Protein AF-A0ABD3QHD5-F1 (afdb_monomer)

Nearest PDB structures (foldseek):
  6le6-assembly1_A  TM=7.261E-01  e=3.090E-02  Homo sapiens
  7tts-assembly1_D  TM=5.514E-01  e=8.315E-03  Homo sapiens
  6ley-assembly1_A  TM=7.002E-01  e=6.488E-02  Homo sapiens
  6ley-assembly2_B  TM=4.420E-01  e=1.443E-01  Homo sapiens

Foldseek 3Di:
DDDDDDDDPDPVLPVVPDQPPPPDQAAPPRHGADCVVPDGWDDFDPLLVCLLVLPVVVVCVQLVPDDPQCNLVSQAAFIKDKDWDQDSVSDIDIFIWGAATSLQSNLLNQSQSSNLVSVLSFHAQQAWEDSDPPDIDGNCRSNPPHNCNQLCVLQVVFFDRDPLSDTTDDPPGSPRNPGGGNDSVSSNVSSVVD

Structure (mmCIF, N/CA/C/O backbone):
data_AF-A0ABD3QHD5-F1
#
_entry.id   AF-A0ABD3QHD5-F1
#
loop_
_atom_site.group_PDB
_atom_site.id
_atom_site.type_symbol
_atom_site.label_atom_id
_atom_site.label_alt_id
_atom_site.label_comp_id
_atom_site.label_asym_id
_atom_site.label_entity_id
_atom_site.label_seq_id
_atom_site.pdbx_PDB_ins_code
_atom_site.Cartn_x
_atom_site.Cartn_y
_atom_site.Cartn_z
_atom_site.occupancy
_atom_site.B_iso_or_equiv
_atom_site.auth_seq_id
_atom_site.auth_comp_id
_atom_site.auth_asym_id
_atom_site.auth_atom_id
_atom_site.pdbx_PDB_model_num
ATOM 1 N N . MET A 1 1 ? 5.836 15.628 -29.999 1.00 30.22 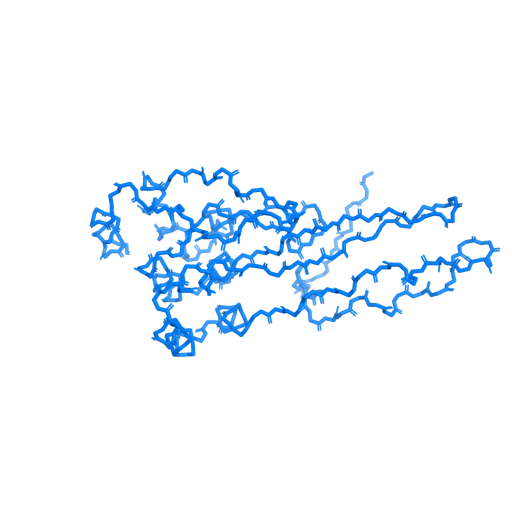1 MET A N 1
ATOM 2 C CA . MET A 1 1 ? 4.987 15.011 -28.954 1.00 30.22 1 MET A CA 1
ATOM 3 C C . MET A 1 1 ? 4.049 14.018 -29.631 1.00 30.22 1 MET A C 1
ATOM 5 O O . MET A 1 1 ? 2.944 14.387 -30.006 1.00 30.22 1 MET A O 1
ATOM 9 N N . SER A 1 2 ? 4.524 12.799 -29.902 1.00 26.30 2 SER A N 1
ATOM 10 C CA . SER A 1 2 ? 3.698 11.764 -30.537 1.00 26.30 2 SER A CA 1
ATOM 11 C C . SER A 1 2 ? 3.011 10.953 -29.443 1.00 26.30 2 SER A C 1
ATOM 13 O O . SER A 1 2 ? 3.682 10.270 -28.675 1.00 26.30 2 SER A O 1
ATOM 15 N N . ARG A 1 3 ? 1.687 11.089 -29.334 1.00 30.88 3 ARG A N 1
ATOM 16 C CA . ARG A 1 3 ? 0.847 10.251 -28.473 1.00 30.88 3 ARG A CA 1
ATOM 17 C C . ARG A 1 3 ? 0.586 8.947 -29.221 1.00 30.88 3 ARG A C 1
ATOM 19 O O . ARG A 1 3 ? -0.243 8.932 -30.128 1.00 30.88 3 ARG A O 1
ATOM 26 N N . TYR A 1 4 ? 1.291 7.878 -28.860 1.00 27.61 4 TYR A N 1
ATOM 27 C CA . TYR A 1 4 ? 0.900 6.536 -29.282 1.00 27.61 4 TYR A CA 1
ATOM 28 C C . TYR A 1 4 ? -0.454 6.208 -28.641 1.00 27.61 4 TYR A C 1
ATOM 30 O O . TYR A 1 4 ? -0.588 6.207 -27.419 1.00 27.61 4 TYR A O 1
ATOM 38 N N . ARG A 1 5 ? -1.477 6.004 -29.479 1.00 34.41 5 ARG A N 1
ATOM 39 C CA . ARG A 1 5 ? -2.760 5.428 -29.067 1.00 34.41 5 ARG A CA 1
ATOM 40 C C . ARG A 1 5 ? -2.583 3.912 -29.018 1.00 34.41 5 ARG A C 1
ATOM 42 O O . ARG A 1 5 ? -2.387 3.300 -30.064 1.00 34.41 5 ARG A O 1
ATOM 49 N N . TYR A 1 6 ? -2.619 3.342 -27.820 1.00 33.38 6 TYR A N 1
ATOM 50 C CA . TYR A 1 6 ? -2.639 1.896 -27.603 1.00 33.38 6 TYR A CA 1
ATOM 51 C C . TYR A 1 6 ? -4.096 1.403 -27.637 1.00 33.38 6 TYR A C 1
ATOM 53 O O . TYR A 1 6 ? -4.985 2.111 -27.169 1.00 33.38 6 TYR A O 1
ATOM 61 N N . GLY A 1 7 ? -4.336 0.262 -28.294 1.00 30.06 7 GLY A N 1
ATOM 62 C CA . GLY A 1 7 ? -5.674 -0.259 -28.614 1.00 30.06 7 GLY A CA 1
ATOM 63 C C . GLY A 1 7 ? -6.481 -0.754 -27.408 1.00 30.06 7 GLY A C 1
ATOM 64 O O . GLY A 1 7 ? -5.939 -0.925 -26.318 1.00 30.06 7 GLY A O 1
ATOM 65 N N . ASP A 1 8 ? -7.770 -1.020 -27.645 1.00 34.41 8 ASP A N 1
ATOM 66 C CA . ASP A 1 8 ? -8.857 -1.253 -26.668 1.00 34.41 8 ASP A CA 1
ATOM 67 C C . ASP A 1 8 ? -8.764 -2.555 -25.826 1.00 34.41 8 ASP A C 1
ATOM 69 O O . ASP A 1 8 ? -9.771 -3.113 -25.400 1.00 34.41 8 ASP A O 1
ATOM 73 N N . GLY A 1 9 ? -7.552 -3.048 -25.568 1.00 33.91 9 GLY A N 1
ATOM 74 C CA . GLY A 1 9 ? -7.264 -4.183 -24.680 1.00 33.91 9 GLY A CA 1
ATOM 75 C C . GLY A 1 9 ? -5.918 -4.082 -23.951 1.00 33.91 9 GLY A C 1
ATOM 76 O O . GLY A 1 9 ? -5.459 -5.068 -23.387 1.00 33.91 9 GLY A O 1
ATOM 77 N N . TYR A 1 10 ? -5.261 -2.918 -23.990 1.00 37.47 10 TYR A N 1
ATOM 78 C CA . TYR A 1 10 ? -4.024 -2.641 -23.260 1.00 37.47 10 TYR A CA 1
ATOM 79 C C . TYR A 1 10 ? -4.358 -2.301 -21.801 1.00 37.47 10 TYR A C 1
ATOM 81 O O . TYR A 1 10 ? -4.903 -1.228 -21.542 1.00 37.47 10 TYR A O 1
ATOM 89 N N . ASP A 1 11 ? -4.030 -3.187 -20.853 1.00 46.19 11 ASP A N 1
ATOM 90 C CA . ASP A 1 11 ? -3.847 -2.759 -19.463 1.00 46.19 11 ASP A CA 1
ATOM 91 C C . ASP A 1 11 ? -2.562 -1.915 -19.455 1.00 46.19 11 ASP A C 1
ATOM 93 O O . ASP A 1 11 ? -1.481 -2.442 -19.747 1.00 46.19 11 ASP A O 1
ATOM 97 N N . PRO A 1 12 ? -2.650 -0.598 -19.185 1.00 41.31 12 PRO A N 1
ATOM 98 C CA . PRO A 1 12 ? -1.511 0.301 -19.264 1.00 41.31 12 PRO A CA 1
ATOM 99 C C . PRO A 1 12 ? -0.413 0.008 -18.253 1.00 41.31 12 PRO A C 1
ATOM 101 O O . PRO A 1 12 ? 0.582 0.725 -18.245 1.00 41.31 12 PRO A O 1
ATOM 104 N N . TYR A 1 13 ? -0.574 -1.049 -17.461 1.00 49.09 13 TYR A N 1
ATOM 105 C CA . TYR A 1 13 ? 0.372 -1.542 -16.491 1.00 49.09 13 TYR A CA 1
ATOM 106 C C . TYR A 1 13 ? 0.703 -3.034 -16.676 1.00 49.09 13 TYR A C 1
ATOM 108 O O . TYR A 1 13 ? 1.350 -3.607 -15.815 1.00 49.09 13 TYR A O 1
ATOM 116 N N . ASP A 1 14 ? 0.338 -3.697 -17.781 1.00 41.38 14 ASP A N 1
ATOM 117 C CA . ASP A 1 14 ? 0.594 -5.143 -17.994 1.00 41.38 14 ASP A CA 1
ATOM 118 C C . ASP A 1 14 ? 2.091 -5.526 -18.053 1.00 41.38 14 ASP A C 1
ATOM 120 O O . ASP A 1 14 ? 2.486 -6.668 -17.823 1.00 41.38 14 ASP A O 1
ATOM 124 N N . HIS A 1 15 ? 2.983 -4.548 -18.233 1.00 47.47 15 HIS A N 1
ATOM 125 C CA . HIS A 1 15 ? 4.425 -4.718 -17.996 1.00 47.47 15 HIS A CA 1
ATOM 126 C C . HIS A 1 15 ? 4.764 -5.077 -16.529 1.00 47.47 15 HIS A C 1
ATOM 128 O O . HIS A 1 15 ? 5.907 -5.383 -16.210 1.00 47.47 15 HIS A O 1
ATOM 134 N N . MET A 1 16 ? 3.766 -5.113 -15.641 1.00 45.03 16 MET A N 1
ATOM 135 C CA . MET A 1 16 ? 3.807 -5.654 -14.283 1.00 45.03 16 MET A CA 1
ATOM 136 C C . MET A 1 16 ? 3.906 -7.189 -14.182 1.00 45.03 16 MET A C 1
ATOM 138 O O . MET A 1 16 ? 4.067 -7.684 -13.063 1.00 45.03 16 MET A O 1
ATOM 142 N N . THR A 1 17 ? 3.775 -7.946 -15.279 1.00 38.00 17 THR A N 1
ATOM 143 C CA . THR A 1 17 ? 3.824 -9.427 -15.267 1.00 38.00 17 THR A CA 1
ATOM 144 C C . THR A 1 17 ? 5.082 -10.022 -15.899 1.00 38.00 17 THR A C 1
ATOM 146 O O . THR A 1 17 ? 5.430 -11.160 -15.589 1.00 38.00 17 THR A O 1
ATOM 149 N N . ASN A 1 18 ? 5.802 -9.255 -16.718 1.00 38.41 18 ASN A N 1
ATOM 150 C CA . ASN A 1 18 ? 7.042 -9.689 -17.352 1.00 38.41 18 ASN A CA 1
ATOM 151 C C . ASN A 1 18 ? 8.211 -8.849 -16.833 1.00 38.41 18 ASN A C 1
ATOM 153 O O . ASN A 1 18 ? 8.318 -7.670 -17.156 1.00 38.41 18 ASN A O 1
ATOM 157 N N . ASP A 1 19 ? 9.082 -9.484 -16.041 1.00 39.00 19 ASP A N 1
ATOM 158 C CA . ASP A 1 19 ? 10.416 -8.987 -15.672 1.00 39.00 19 ASP A CA 1
ATOM 159 C C . ASP A 1 19 ? 11.116 -8.446 -16.941 1.00 39.00 19 ASP A C 1
ATOM 161 O O . ASP A 1 19 ? 11.423 -9.231 -17.847 1.00 39.00 19 ASP A O 1
ATOM 165 N N . PRO A 1 20 ? 11.382 -7.133 -17.075 1.00 41.19 20 PRO A N 1
ATOM 166 C CA . PRO A 1 20 ? 12.027 -6.615 -18.266 1.00 41.19 20 PRO A CA 1
ATOM 167 C C . PRO A 1 20 ? 13.540 -6.739 -18.087 1.00 41.19 20 PRO A C 1
ATOM 169 O O . PRO A 1 20 ? 14.226 -5.758 -17.821 1.00 41.19 20 PRO A O 1
ATOM 172 N N . VAL A 1 21 ? 14.077 -7.953 -18.229 1.00 43.19 21 VAL A N 1
ATOM 173 C CA . VAL A 1 21 ? 15.538 -8.144 -18.351 1.00 43.19 21 VAL A CA 1
ATOM 174 C C . VAL A 1 21 ? 15.957 -8.676 -19.726 1.00 43.19 21 VAL A C 1
ATOM 176 O O . VAL A 1 21 ? 17.139 -8.646 -20.050 1.00 43.19 21 VAL A O 1
ATOM 179 N N . ASP A 1 22 ? 15.013 -9.046 -20.598 1.00 38.22 22 ASP A N 1
ATOM 180 C CA . ASP A 1 22 ? 15.338 -9.652 -21.904 1.00 38.22 22 ASP A CA 1
ATOM 181 C C . ASP A 1 22 ? 15.257 -8.700 -23.118 1.00 38.22 22 ASP A C 1
ATOM 183 O O . ASP A 1 22 ? 15.366 -9.129 -24.270 1.00 38.22 22 ASP A O 1
ATOM 187 N N . PHE A 1 23 ? 15.127 -7.384 -22.916 1.00 42.22 23 PHE A N 1
ATOM 188 C CA . PHE A 1 23 ? 15.033 -6.431 -24.031 1.00 42.22 23 PHE A CA 1
ATOM 189 C C . PHE A 1 23 ? 16.405 -6.008 -24.602 1.00 42.22 23 PHE A C 1
ATOM 191 O O . PHE A 1 23 ? 16.980 -5.011 -24.195 1.00 42.22 23 PHE A O 1
ATOM 198 N N . TYR A 1 24 ? 16.847 -6.734 -25.640 1.00 41.34 24 TYR A N 1
ATOM 199 C CA . TYR A 1 24 ? 17.726 -6.302 -26.749 1.00 41.34 24 TYR A CA 1
ATOM 200 C C . TYR A 1 24 ? 19.175 -5.870 -26.449 1.00 41.34 24 TYR A C 1
ATOM 202 O O . TYR A 1 24 ? 19.545 -4.711 -26.588 1.00 41.34 24 TYR A O 1
ATOM 210 N N . THR A 1 25 ? 20.066 -6.852 -26.295 1.00 44.78 25 THR A N 1
ATOM 211 C CA . THR A 1 25 ? 21.542 -6.755 -26.174 1.00 44.78 25 THR A CA 1
ATOM 212 C C . THR A 1 25 ? 22.314 -6.152 -27.368 1.00 44.78 25 THR A C 1
ATOM 214 O O . THR A 1 25 ? 23.517 -6.378 -27.512 1.00 44.78 25 THR A O 1
ATOM 217 N N . ARG A 1 26 ? 21.687 -5.375 -28.258 1.00 44.66 26 ARG A N 1
ATOM 218 C CA . ARG A 1 26 ? 22.378 -4.735 -29.393 1.00 44.66 26 ARG A CA 1
ATOM 219 C C . ARG A 1 26 ? 22.089 -3.239 -29.421 1.00 44.66 26 ARG A C 1
ATOM 221 O O . ARG A 1 26 ? 21.143 -2.792 -30.060 1.00 44.66 26 ARG A O 1
ATOM 228 N N . GLY A 1 27 ? 22.928 -2.479 -28.718 1.00 47.53 27 GLY A N 1
ATOM 229 C CA . GLY A 1 27 ? 22.949 -1.021 -28.792 1.00 47.53 27 GLY A CA 1
ATOM 230 C C . GLY A 1 27 ? 23.305 -0.505 -30.193 1.00 47.53 27 GLY A C 1
ATOM 231 O O . GLY A 1 27 ? 23.821 -1.234 -31.049 1.00 47.53 27 GLY A O 1
ATOM 232 N N . TYR A 1 28 ? 23.033 0.780 -30.435 1.00 43.53 28 TYR A N 1
ATOM 233 C CA . TYR A 1 28 ? 23.436 1.460 -31.668 1.00 43.53 28 TYR A CA 1
ATOM 234 C C . TYR A 1 28 ? 24.968 1.486 -31.788 1.00 43.53 28 TYR A C 1
ATOM 236 O O . TYR A 1 28 ? 25.661 1.920 -30.874 1.00 43.53 28 TYR A O 1
ATOM 244 N N . GLY A 1 29 ? 25.497 1.030 -32.928 1.00 53.03 29 GLY A N 1
ATOM 245 C CA . GLY A 1 29 ? 26.942 0.984 -33.197 1.00 53.03 29 GLY A CA 1
ATOM 246 C C . GLY A 1 29 ? 27.626 -0.358 -32.909 1.00 53.03 29 GLY A C 1
ATOM 247 O O . GLY A 1 29 ? 28.839 -0.446 -33.052 1.00 53.03 29 GLY A O 1
ATOM 248 N N . GLY A 1 30 ? 26.881 -1.407 -32.539 1.00 50.94 30 GLY A N 1
ATOM 249 C CA . GLY A 1 30 ? 27.431 -2.763 -32.375 1.00 50.94 30 GLY A CA 1
ATOM 250 C C . GLY A 1 30 ? 28.123 -3.024 -31.033 1.00 50.94 30 GLY A C 1
ATOM 251 O O . GLY A 1 30 ? 28.590 -4.138 -30.804 1.00 50.94 30 GLY A O 1
ATOM 252 N N . PHE A 1 31 ? 28.137 -2.041 -30.132 1.00 54.50 31 PHE A N 1
ATOM 253 C CA . PHE A 1 31 ? 28.528 -2.219 -28.738 1.00 54.50 31 PHE A CA 1
ATOM 254 C C . PHE A 1 31 ? 27.261 -2.441 -27.902 1.00 54.50 31 PHE A C 1
ATOM 256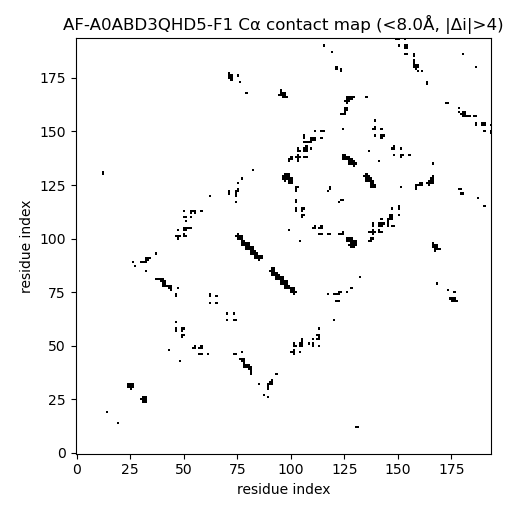 O O . PHE A 1 31 ? 26.319 -1.648 -27.959 1.00 54.50 31 PHE A O 1
ATOM 263 N N . GLY A 1 32 ? 27.198 -3.561 -27.180 1.00 59.28 32 GLY A N 1
ATOM 264 C CA . GLY A 1 32 ? 26.143 -3.793 -26.193 1.00 59.28 32 GLY A CA 1
ATOM 265 C C . GLY A 1 32 ? 26.231 -2.768 -25.060 1.00 59.28 32 GLY A C 1
ATOM 266 O O . GLY A 1 32 ? 27.297 -2.210 -24.804 1.00 59.28 32 GLY A O 1
ATOM 267 N N . TYR A 1 33 ? 25.116 -2.517 -24.381 1.00 63.50 33 TYR A N 1
ATOM 268 C CA . TYR A 1 33 ? 25.148 -1.833 -23.091 1.00 63.50 33 TYR A CA 1
ATOM 269 C C . TYR A 1 33 ? 25.749 -2.778 -22.037 1.00 63.50 33 TYR A C 1
ATOM 271 O O . TYR A 1 33 ? 25.476 -3.979 -22.052 1.00 63.50 33 TYR A O 1
ATOM 279 N N . ASP A 1 34 ? 26.570 -2.258 -21.125 1.00 70.62 34 ASP A N 1
ATOM 280 C CA . ASP A 1 34 ? 26.928 -3.003 -19.916 1.00 70.62 34 ASP A CA 1
ATOM 281 C C . ASP A 1 34 ? 25.778 -2.851 -18.919 1.00 70.62 34 ASP A C 1
ATOM 283 O O . ASP A 1 34 ? 25.465 -1.740 -18.511 1.00 70.62 34 ASP A O 1
ATOM 287 N N . THR A 1 35 ? 25.130 -3.952 -18.549 1.00 69.38 35 THR A N 1
ATOM 288 C CA . THR A 1 35 ? 24.086 -3.992 -17.507 1.00 69.38 35 THR A CA 1
ATOM 289 C C . THR A 1 35 ? 24.464 -4.912 -16.355 1.00 69.38 35 THR A C 1
ATOM 291 O O . THR A 1 35 ? 23.628 -5.232 -15.516 1.00 69.38 35 THR A O 1
ATOM 294 N N . SER A 1 36 ? 25.726 -5.339 -16.276 1.00 76.00 36 SER A N 1
ATOM 295 C CA . SER A 1 36 ? 26.209 -6.221 -15.207 1.00 76.00 36 SER A CA 1
ATOM 296 C C . SER A 1 36 ? 26.154 -5.573 -13.817 1.00 76.00 36 SER A C 1
ATOM 298 O O . SER A 1 36 ? 26.144 -6.270 -12.804 1.00 76.00 36 SER A O 1
ATOM 300 N N . HIS A 1 37 ? 26.084 -4.241 -13.773 1.00 75.12 37 HIS A N 1
ATOM 301 C CA . HIS A 1 37 ? 25.955 -3.440 -12.560 1.00 75.12 37 HIS A CA 1
ATOM 302 C C . HIS A 1 37 ? 24.500 -3.216 -12.114 1.00 75.12 37 HIS A C 1
ATOM 304 O O . HIS A 1 37 ? 24.281 -2.828 -10.963 1.00 75.12 37 HIS A O 1
ATOM 310 N N . VAL A 1 38 ? 23.517 -3.499 -12.977 1.00 73.44 38 VAL A N 1
ATOM 311 C CA . VAL A 1 38 ? 22.097 -3.300 -12.676 1.00 73.44 38 VAL A CA 1
ATOM 312 C C . VAL A 1 38 ? 21.676 -4.291 -11.600 1.00 73.44 38 VAL A C 1
ATOM 314 O O . VAL A 1 38 ? 21.759 -5.512 -11.764 1.00 73.44 38 VAL A O 1
ATOM 317 N N . LYS A 1 39 ? 21.160 -3.775 -10.487 1.00 79.44 39 LYS A N 1
ATOM 318 C CA . LYS A 1 39 ? 20.589 -4.626 -9.442 1.00 79.44 39 LYS A CA 1
ATOM 319 C C . LYS A 1 39 ? 19.252 -5.188 -9.894 1.00 79.44 39 LYS A C 1
ATOM 321 O O . LYS A 1 39 ? 18.359 -4.432 -10.274 1.00 79.44 39 LYS A O 1
ATOM 326 N N . LYS A 1 40 ? 19.081 -6.498 -9.707 1.00 81.44 40 LYS A N 1
ATOM 327 C CA . LYS A 1 40 ? 17.780 -7.146 -9.874 1.00 81.44 40 LYS A CA 1
ATOM 328 C C . LYS A 1 40 ? 16.728 -6.472 -8.989 1.00 81.44 40 LYS A C 1
ATOM 330 O O . LYS A 1 40 ? 17.008 -6.108 -7.839 1.00 81.44 40 LYS A O 1
ATOM 335 N N . ASP A 1 41 ? 15.531 -6.332 -9.536 1.00 85.25 41 ASP A N 1
ATOM 336 C CA . ASP A 1 41 ? 14.364 -5.867 -8.805 1.00 85.25 41 ASP A CA 1
ATOM 337 C C . ASP A 1 41 ? 14.046 -6.782 -7.625 1.00 85.25 41 ASP A C 1
ATOM 339 O O . ASP A 1 41 ? 14.274 -7.996 -7.646 1.00 85.25 41 ASP A O 1
ATOM 343 N N . GLU A 1 42 ? 13.489 -6.191 -6.575 1.00 87.19 42 GLU A N 1
ATOM 344 C CA . GLU A 1 42 ? 12.894 -6.984 -5.511 1.00 87.19 42 GLU A CA 1
ATOM 345 C C . GLU A 1 42 ? 11.593 -7.630 -6.015 1.00 87.19 42 GLU A C 1
ATOM 347 O O . GLU A 1 42 ? 10.852 -7.017 -6.795 1.00 87.19 42 GLU A O 1
ATOM 352 N N . PRO A 1 43 ? 11.270 -8.857 -5.574 1.00 88.38 43 PRO A N 1
ATOM 353 C CA . PRO A 1 43 ? 9.979 -9.447 -5.884 1.00 88.38 43 PRO A CA 1
ATOM 354 C C . PRO A 1 43 ? 8.858 -8.652 -5.207 1.00 88.38 43 PRO A C 1
ATOM 356 O O . PRO A 1 43 ? 9.028 -8.083 -4.124 1.00 88.38 43 PRO A O 1
ATOM 359 N N . ARG A 1 44 ? 7.678 -8.644 -5.831 1.00 89.12 44 ARG A N 1
ATOM 360 C CA . ARG A 1 44 ? 6.460 -8.159 -5.174 1.00 89.12 44 ARG A CA 1
ATOM 361 C C . ARG A 1 44 ? 6.114 -9.063 -3.997 1.00 89.12 44 ARG A C 1
ATOM 363 O O . ARG A 1 44 ? 6.340 -10.269 -4.044 1.00 89.12 44 ARG A O 1
ATOM 370 N N . THR A 1 45 ? 5.573 -8.469 -2.939 1.00 94.25 45 THR A N 1
ATOM 371 C CA . THR A 1 45 ? 5.133 -9.229 -1.768 1.00 94.25 45 THR A CA 1
ATOM 372 C C . THR A 1 45 ? 3.847 -9.985 -2.078 1.00 94.25 45 THR A C 1
ATOM 374 O O . THR A 1 45 ? 3.025 -9.539 -2.880 1.00 94.25 45 THR A O 1
ATOM 377 N N . ASP A 1 46 ? 3.625 -11.096 -1.381 1.00 96.31 46 ASP A N 1
ATOM 378 C CA . ASP A 1 46 ? 2.363 -11.833 -1.478 1.00 96.31 46 ASP A CA 1
ATOM 379 C C . ASP A 1 46 ? 1.166 -10.940 -1.137 1.00 96.31 46 ASP A C 1
ATOM 381 O O . ASP A 1 46 ? 0.151 -10.979 -1.826 1.00 96.31 46 ASP A O 1
ATOM 385 N N . LEU A 1 47 ? 1.309 -10.062 -0.134 1.00 97.81 47 LEU A N 1
ATOM 386 C CA . LEU A 1 47 ? 0.263 -9.107 0.226 1.00 97.81 47 LEU A CA 1
ATOM 387 C C . LEU A 1 47 ? -0.093 -8.180 -0.940 1.00 97.81 47 LEU A C 1
ATOM 389 O O . LEU A 1 47 ? -1.273 -7.959 -1.189 1.00 97.81 47 LEU A O 1
ATOM 393 N N . PHE A 1 48 ? 0.903 -7.664 -1.668 1.00 97.00 48 PHE A N 1
AT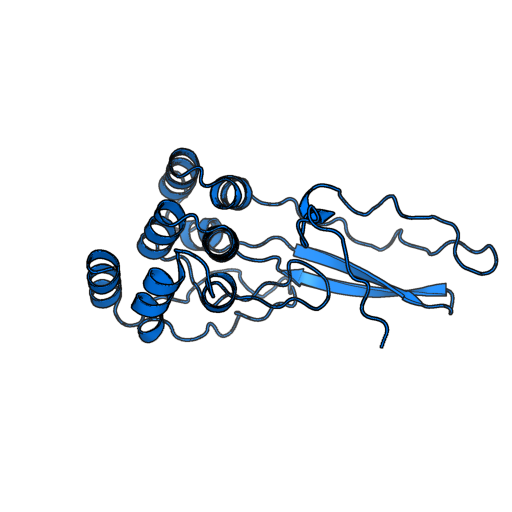OM 394 C CA . PHE A 1 48 ? 0.656 -6.862 -2.865 1.00 97.00 48 PHE A CA 1
ATOM 395 C C . PHE A 1 48 ? -0.118 -7.667 -3.913 1.00 97.00 48 PHE A C 1
ATOM 397 O O . PHE A 1 48 ? -1.107 -7.180 -4.457 1.00 97.00 48 PHE A O 1
ATOM 404 N N . ASN A 1 49 ? 0.313 -8.899 -4.192 1.00 95.69 49 ASN A N 1
ATOM 405 C CA . ASN A 1 49 ? -0.303 -9.735 -5.222 1.00 95.69 49 ASN A CA 1
ATOM 406 C C . ASN A 1 49 ? -1.759 -10.076 -4.874 1.00 95.69 49 ASN A C 1
ATOM 408 O O . ASN A 1 49 ? -2.640 -9.929 -5.720 1.00 95.69 49 ASN A O 1
ATOM 412 N N . TYR A 1 50 ? -2.037 -10.453 -3.624 1.00 98.38 50 TYR A N 1
ATOM 413 C CA . TYR A 1 50 ? -3.398 -10.737 -3.171 1.00 98.38 50 TYR A CA 1
ATOM 414 C C . TYR A 1 50 ? -4.269 -9.484 -3.095 1.00 98.38 50 TYR A C 1
ATOM 416 O O . TYR A 1 50 ? -5.436 -9.551 -3.475 1.00 98.38 50 TYR A O 1
ATOM 424 N N . ALA A 1 51 ? -3.712 -8.338 -2.695 1.00 98.06 51 ALA A N 1
ATOM 425 C CA . ALA A 1 51 ? -4.433 -7.070 -2.721 1.00 98.06 51 ALA A CA 1
ATOM 426 C C . ALA A 1 51 ? -4.789 -6.650 -4.156 1.00 98.06 51 ALA A C 1
ATOM 428 O O . ALA A 1 51 ? -5.920 -6.264 -4.427 1.00 98.06 51 ALA A O 1
ATOM 429 N N . SER A 1 52 ? -3.858 -6.816 -5.098 1.00 96.56 52 SER A N 1
ATOM 430 C CA . SER A 1 52 ? -4.064 -6.587 -6.534 1.00 96.56 52 SER A CA 1
ATOM 431 C C . SER A 1 52 ? -5.113 -7.529 -7.143 1.00 96.56 52 SER A C 1
ATOM 433 O O . SER A 1 52 ? -5.835 -7.151 -8.066 1.00 96.56 52 SER A O 1
ATOM 435 N N . ALA A 1 53 ? -5.220 -8.755 -6.629 1.00 95.44 53 ALA A N 1
ATOM 436 C CA . ALA A 1 53 ? -6.214 -9.737 -7.057 1.00 95.44 53 ALA A CA 1
ATOM 437 C C . ALA A 1 53 ? -7.573 -9.605 -6.341 1.00 95.44 53 ALA A C 1
ATOM 439 O O . ALA A 1 53 ? -8.492 -10.347 -6.677 1.00 95.44 53 ALA A O 1
ATOM 440 N N . GLY A 1 54 ? -7.706 -8.717 -5.349 1.00 97.62 54 GLY A N 1
ATOM 441 C CA . GLY A 1 54 ? -8.927 -8.591 -4.546 1.00 97.62 54 GLY A CA 1
ATOM 442 C C . GLY A 1 54 ? -9.162 -9.760 -3.578 1.00 97.62 54 GLY A C 1
ATOM 443 O O . GLY A 1 54 ? -10.270 -9.949 -3.087 1.00 97.62 54 GLY A O 1
ATOM 444 N N . ASN A 1 55 ? -8.139 -10.573 -3.288 1.00 98.19 55 ASN A N 1
ATOM 445 C CA . ASN A 1 55 ? -8.269 -11.750 -2.428 1.00 98.19 55 ASN A CA 1
ATOM 446 C C . ASN A 1 55 ? -8.194 -11.361 -0.942 1.00 98.19 55 ASN A C 1
ATOM 448 O O . ASN A 1 55 ? -7.146 -11.473 -0.297 1.00 98.19 55 ASN A O 1
ATOM 452 N N . LEU A 1 56 ? -9.327 -10.918 -0.392 1.00 98.62 56 LEU A N 1
ATOM 453 C CA . LEU A 1 56 ? -9.439 -10.478 0.999 1.00 98.62 56 LEU A CA 1
ATOM 454 C C . LEU A 1 56 ? -9.031 -11.556 2.013 1.00 98.62 56 LEU A C 1
ATOM 456 O O . LEU A 1 56 ? -8.428 -11.235 3.035 1.00 98.62 56 LEU A O 1
ATOM 460 N N . SER A 1 57 ? -9.344 -12.827 1.755 1.00 98.56 57 SER A N 1
ATOM 461 C CA . SER A 1 57 ? -9.038 -13.927 2.678 1.00 98.56 57 SER A CA 1
ATOM 462 C C . SER A 1 57 ? -7.533 -14.094 2.887 1.00 98.56 57 SER A C 1
ATOM 464 O O . SER A 1 57 ? -7.075 -14.180 4.027 1.00 98.56 57 SER A O 1
ATOM 466 N N . GLU A 1 58 ? -6.752 -14.073 1.807 1.00 98.62 58 GLU A N 1
ATOM 467 C CA . GLU A 1 58 ? -5.292 -14.167 1.897 1.00 98.62 58 GLU A CA 1
ATOM 468 C C . GLU A 1 58 ? -4.656 -12.882 2.435 1.00 98.62 58 GLU A C 1
ATOM 470 O O . GLU A 1 58 ? -3.705 -12.948 3.218 1.00 98.62 58 GLU A O 1
ATOM 475 N N . VAL A 1 59 ? -5.219 -11.716 2.096 1.00 98.69 59 VAL A N 1
ATOM 476 C CA . VAL A 1 59 ? -4.829 -10.434 2.703 1.00 98.69 59 VAL A CA 1
ATOM 477 C C . VAL A 1 59 ? -4.972 -10.507 4.227 1.00 98.69 59 VAL A C 1
ATOM 479 O O . VAL A 1 59 ? -4.003 -10.248 4.941 1.00 98.69 59 VAL A O 1
ATOM 482 N N . LYS A 1 60 ? -6.136 -10.931 4.736 1.00 98.69 60 LYS A N 1
ATOM 483 C CA . LYS A 1 60 ? -6.388 -11.105 6.176 1.00 98.69 60 LYS A CA 1
ATOM 484 C C . LYS A 1 60 ? -5.393 -12.067 6.809 1.00 98.69 60 LYS A C 1
ATOM 486 O O . LYS A 1 60 ? -4.743 -11.711 7.790 1.00 98.69 60 LYS A O 1
ATOM 491 N N . ARG A 1 61 ? -5.192 -13.239 6.197 1.00 98.56 61 ARG A N 1
ATOM 492 C CA . ARG A 1 61 ? -4.251 -14.256 6.688 1.00 98.56 61 ARG A CA 1
ATOM 493 C C . ARG A 1 61 ? -2.836 -13.699 6.866 1.00 98.56 61 ARG A C 1
ATOM 495 O O . ARG A 1 61 ? -2.197 -13.975 7.880 1.00 98.56 61 ARG A O 1
ATOM 502 N N . ILE A 1 62 ? -2.338 -12.923 5.903 1.00 98.25 62 ILE A N 1
ATOM 503 C CA . ILE A 1 62 ? -0.995 -12.330 5.976 1.00 98.25 62 ILE A CA 1
ATOM 504 C C . ILE A 1 62 ? -0.924 -11.246 7.055 1.00 98.25 62 ILE A C 1
ATOM 506 O O . ILE A 1 62 ? 0.027 -11.226 7.836 1.00 98.25 62 ILE A O 1
ATOM 510 N N . VAL A 1 63 ? -1.908 -10.344 7.109 1.00 98.06 63 VAL A N 1
ATOM 511 C CA . VAL A 1 63 ? -1.884 -9.207 8.041 1.00 98.06 63 VAL A CA 1
ATOM 512 C C . VAL A 1 63 ? -2.076 -9.651 9.494 1.00 98.06 63 VAL A C 1
ATOM 514 O O . VAL A 1 63 ? -1.406 -9.128 10.384 1.00 98.06 63 VAL A O 1
ATOM 517 N N . GLU A 1 64 ? -2.940 -10.633 9.742 1.00 97.38 64 GLU A N 1
ATOM 518 C CA . GLU A 1 64 ? -3.181 -11.209 11.072 1.00 97.38 64 GLU A CA 1
ATOM 519 C C . GLU A 1 64 ? -2.039 -12.124 11.527 1.00 97.38 64 GLU A C 1
ATOM 521 O O . GLU A 1 64 ? -1.738 -12.184 12.718 1.00 97.38 64 GLU A O 1
ATOM 526 N N . GLY A 1 65 ? -1.367 -12.798 10.589 1.00 97.50 65 GLY A N 1
ATOM 527 C CA . GLY A 1 65 ? -0.188 -13.620 10.865 1.00 97.50 65 GLY A CA 1
ATOM 528 C C . GLY A 1 65 ? 1.101 -12.824 11.103 1.00 97.50 65 GLY A C 1
ATOM 529 O O . GLY A 1 65 ? 2.103 -13.401 11.525 1.00 97.50 65 GLY A O 1
ATOM 530 N N . ALA A 1 66 ? 1.111 -11.515 10.834 1.00 96.69 66 ALA A N 1
ATOM 531 C CA . ALA A 1 66 ? 2.294 -10.679 10.997 1.00 96.69 66 ALA A CA 1
ATOM 532 C C . ALA A 1 66 ? 2.622 -10.422 12.478 1.00 96.69 66 ALA A C 1
ATOM 534 O O . ALA A 1 66 ? 1.756 -10.075 13.284 1.00 96.69 66 ALA A O 1
ATOM 535 N N . GLU A 1 67 ? 3.908 -10.495 12.839 1.00 96.12 67 GLU A N 1
ATOM 536 C CA . GLU A 1 67 ? 4.354 -10.082 14.170 1.00 96.12 67 GLU A CA 1
ATOM 537 C C . GLU A 1 67 ? 3.995 -8.611 14.424 1.00 96.12 67 GLU A C 1
ATOM 539 O O . GLU A 1 67 ? 4.227 -7.743 13.581 1.00 96.12 67 GLU A O 1
ATOM 544 N N . LYS A 1 68 ? 3.500 -8.295 15.628 1.00 92.38 68 LYS A N 1
ATOM 545 C CA . LYS A 1 68 ? 3.016 -6.947 15.982 1.00 92.38 68 LYS A CA 1
ATOM 546 C C . LYS A 1 68 ? 4.007 -5.821 15.650 1.00 92.38 68 LYS A C 1
ATOM 548 O O . LYS A 1 68 ? 3.587 -4.754 15.219 1.00 92.38 68 LYS A O 1
ATOM 553 N N . LYS A 1 69 ? 5.310 -6.053 15.846 1.00 92.56 69 LYS A N 1
ATOM 554 C CA . LYS A 1 69 ? 6.375 -5.072 15.553 1.00 92.56 69 LYS A CA 1
ATOM 555 C C . LYS A 1 69 ? 6.650 -4.892 14.051 1.00 92.56 69 LYS A C 1
ATOM 557 O O . LYS A 1 69 ? 7.128 -3.834 13.661 1.00 92.56 69 LYS A O 1
ATOM 562 N N . GLU A 1 70 ? 6.337 -5.893 13.227 1.00 93.31 70 GLU A N 1
ATOM 563 C CA . GLU A 1 70 ? 6.560 -5.880 11.775 1.00 93.31 70 GLU A CA 1
ATOM 564 C C . GLU A 1 70 ? 5.288 -5.556 10.984 1.00 93.31 70 GLU A C 1
ATOM 566 O O . GLU A 1 70 ? 5.377 -5.265 9.794 1.00 93.31 70 GLU A O 1
ATOM 571 N N . LYS A 1 71 ? 4.106 -5.562 11.615 1.00 95.00 71 LYS A N 1
ATOM 572 C CA . LYS A 1 71 ? 2.815 -5.357 10.940 1.00 95.00 71 LYS A CA 1
ATOM 573 C C . LYS A 1 71 ? 2.801 -4.123 10.035 1.00 95.00 71 LYS A C 1
ATOM 575 O O . LYS A 1 71 ? 2.462 -4.244 8.862 1.00 95.00 71 LYS A O 1
ATOM 580 N N . ASN A 1 72 ? 3.247 -2.966 10.531 1.00 95.38 72 ASN A N 1
ATOM 581 C CA . ASN A 1 72 ? 3.274 -1.734 9.731 1.00 95.38 72 ASN A CA 1
ATOM 582 C C . ASN A 1 72 ? 4.186 -1.846 8.507 1.00 95.38 72 ASN A C 1
ATOM 584 O O . ASN A 1 72 ? 3.900 -1.243 7.478 1.00 95.38 72 ASN A O 1
ATOM 588 N N . LYS A 1 73 ? 5.274 -2.614 8.605 1.00 95.44 73 LYS A N 1
ATOM 589 C CA . LYS A 1 73 ? 6.133 -2.910 7.462 1.00 95.44 73 LYS A CA 1
ATOM 590 C C . LYS A 1 73 ? 5.428 -3.849 6.496 1.00 95.44 73 LYS A C 1
ATOM 592 O O . LYS A 1 73 ? 5.399 -3.546 5.315 1.00 95.44 73 LYS A O 1
ATOM 597 N N . VAL A 1 74 ? 4.826 -4.934 6.981 1.00 96.38 74 VAL A N 1
ATOM 598 C CA . VAL A 1 74 ? 4.098 -5.897 6.140 1.00 96.38 74 VAL A CA 1
ATOM 599 C C . VAL A 1 74 ? 3.019 -5.203 5.306 1.00 96.38 74 VAL A C 1
ATOM 601 O O . VAL A 1 74 ? 2.991 -5.403 4.097 1.00 96.38 74 VAL A O 1
ATOM 604 N N . ILE A 1 75 ? 2.190 -4.348 5.916 1.00 97.44 75 ILE A N 1
ATOM 605 C CA . ILE A 1 75 ? 1.053 -3.708 5.228 1.00 97.44 75 ILE A CA 1
ATOM 606 C C . ILE A 1 75 ? 1.456 -2.581 4.267 1.00 97.44 75 ILE A C 1
ATOM 608 O O . ILE A 1 75 ? 0.780 -2.366 3.264 1.00 97.44 75 ILE A O 1
ATOM 612 N N . ASN A 1 76 ? 2.550 -1.867 4.554 1.00 97.62 76 ASN A N 1
ATOM 613 C CA . ASN A 1 76 ? 2.945 -0.669 3.805 1.00 97.62 76 ASN A CA 1
ATOM 614 C C . ASN A 1 76 ? 4.120 -0.887 2.846 1.00 97.62 76 ASN A C 1
ATOM 616 O O . ASN A 1 76 ? 4.476 0.030 2.102 1.00 97.62 76 ASN A O 1
ATOM 620 N N . TYR A 1 77 ? 4.771 -2.053 2.878 1.00 95.38 77 TYR A N 1
ATOM 621 C CA . TYR A 1 77 ? 5.942 -2.291 2.045 1.00 95.38 77 TYR A CA 1
ATOM 622 C C . TYR A 1 77 ? 5.581 -2.269 0.562 1.00 95.38 77 TYR A C 1
ATOM 624 O O . TYR A 1 77 ? 4.681 -2.978 0.114 1.00 95.38 77 TYR A O 1
ATOM 632 N N . ALA A 1 78 ? 6.359 -1.507 -0.196 1.00 94.06 78 ALA A N 1
ATOM 633 C CA . ALA A 1 78 ? 6.388 -1.568 -1.643 1.00 94.06 78 ALA A CA 1
ATOM 634 C C . ALA A 1 78 ? 7.793 -1.975 -2.081 1.00 94.06 78 ALA A C 1
ATOM 636 O O . ALA A 1 78 ? 8.780 -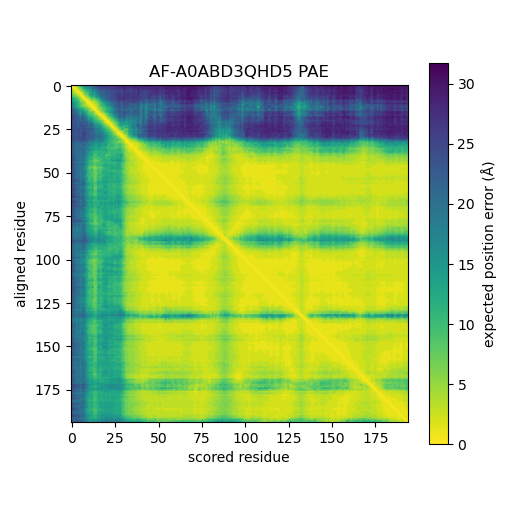1.544 -1.475 1.00 94.06 78 ALA A O 1
ATOM 637 N N . ARG A 1 79 ? 7.876 -2.816 -3.113 1.00 92.56 79 ARG A N 1
ATOM 638 C CA . ARG A 1 79 ? 9.157 -3.319 -3.614 1.00 92.56 79 ARG A CA 1
ATOM 639 C C . ARG A 1 79 ? 10.013 -2.190 -4.187 1.00 92.56 79 ARG A C 1
ATOM 641 O O . ARG A 1 79 ? 9.481 -1.209 -4.709 1.00 92.56 79 ARG A O 1
ATOM 648 N N . ARG A 1 80 ? 11.331 -2.363 -4.144 1.00 91.81 80 ARG A N 1
ATOM 649 C CA . ARG A 1 80 ? 12.264 -1.590 -4.966 1.00 91.81 80 ARG A CA 1
ATOM 650 C C . ARG A 1 80 ? 12.313 -2.155 -6.384 1.00 91.81 80 ARG A C 1
ATOM 652 O O . ARG A 1 80 ? 12.474 -3.366 -6.548 1.00 91.81 80 ARG A O 1
ATOM 659 N N . TRP A 1 81 ? 12.275 -1.283 -7.382 1.00 88.50 81 TRP A N 1
ATOM 660 C CA . TRP A 1 81 ? 12.611 -1.638 -8.761 1.00 88.50 81 TRP A CA 1
ATOM 661 C C . TRP A 1 81 ? 13.554 -0.607 -9.384 1.00 88.50 81 TRP A C 1
ATOM 663 O O . TRP A 1 81 ? 13.642 0.530 -8.903 1.00 88.50 81 TRP A O 1
ATOM 673 N N . THR A 1 82 ? 14.295 -1.030 -10.405 1.00 86.31 82 THR A N 1
ATOM 674 C CA . THR A 1 82 ? 15.343 -0.240 -11.054 1.00 86.31 82 THR A CA 1
ATOM 675 C C . THR A 1 82 ? 14.892 0.190 -12.450 1.00 86.31 82 THR A C 1
ATOM 677 O O . THR A 1 82 ? 14.678 -0.640 -13.329 1.00 86.31 82 THR A O 1
ATOM 680 N N . GLU A 1 83 ? 14.795 1.496 -12.677 1.00 83.69 83 GLU A N 1
ATOM 681 C CA . GLU A 1 83 ? 14.645 2.074 -14.010 1.00 83.69 83 GLU A CA 1
ATOM 682 C C . GLU A 1 83 ? 16.023 2.297 -14.631 1.00 83.69 83 GLU A C 1
ATOM 684 O O . GLU A 1 83 ? 16.908 2.866 -13.986 1.00 83.69 83 GLU A O 1
ATOM 689 N N . ILE A 1 84 ? 16.184 1.891 -15.892 1.00 81.69 84 ILE A N 1
ATOM 690 C CA . ILE A 1 84 ? 17.413 2.085 -16.660 1.00 81.69 84 ILE A CA 1
ATOM 691 C C . ILE A 1 84 ? 17.118 2.932 -17.894 1.00 81.69 84 ILE A C 1
ATOM 693 O O . ILE A 1 84 ? 16.255 2.607 -18.707 1.00 81.69 84 ILE A O 1
ATOM 697 N N . ASP A 1 85 ? 17.906 3.982 -18.075 1.00 79.44 85 ASP A N 1
ATOM 698 C CA . ASP A 1 85 ? 17.885 4.849 -19.246 1.00 79.44 85 ASP A CA 1
ATOM 699 C C . ASP A 1 85 ? 19.192 4.691 -20.021 1.00 79.44 85 ASP A C 1
ATOM 701 O O . ASP A 1 85 ? 20.278 5.087 -19.578 1.00 79.44 85 ASP A O 1
ATOM 705 N N . TYR A 1 86 ? 19.072 4.070 -21.192 1.00 76.94 86 TYR A N 1
ATOM 706 C CA . TYR A 1 86 ? 20.181 3.787 -22.090 1.00 76.94 86 TYR A CA 1
ATOM 707 C C . TYR A 1 86 ? 20.539 5.034 -22.894 1.00 76.94 86 TYR A C 1
ATOM 709 O O . TYR A 1 86 ? 19.789 5.486 -23.764 1.00 76.94 86 TYR A O 1
ATOM 717 N N . LYS A 1 87 ? 21.722 5.596 -22.641 1.00 76.44 87 LYS A N 1
ATOM 718 C CA . LYS A 1 87 ? 22.216 6.740 -23.403 1.00 76.44 87 LYS A CA 1
ATOM 719 C C . LYS A 1 87 ? 22.950 6.288 -24.651 1.00 76.44 87 LYS A C 1
ATOM 721 O O . LYS A 1 87 ? 23.758 5.366 -24.636 1.00 76.44 87 LYS A O 1
ATOM 726 N N . MET A 1 88 ? 22.747 7.057 -25.719 1.00 67.56 88 MET A N 1
ATOM 727 C CA . MET A 1 88 ? 23.439 6.894 -27.004 1.00 67.56 88 MET A CA 1
ATOM 728 C C . MET A 1 88 ? 24.971 6.961 -26.892 1.00 67.56 88 MET A C 1
ATOM 730 O O . MET A 1 88 ? 25.667 6.545 -27.808 1.00 67.56 88 MET A O 1
ATOM 734 N N . SER A 1 89 ? 25.504 7.475 -25.781 1.00 69.81 89 SER A N 1
ATOM 735 C CA . SER A 1 89 ? 26.934 7.494 -25.467 1.00 69.81 89 SER A CA 1
ATOM 736 C C . SER A 1 89 ? 27.498 6.141 -25.006 1.00 69.81 89 SER A C 1
ATOM 738 O O . SER A 1 89 ? 28.692 6.066 -24.732 1.00 69.81 89 SER A O 1
ATOM 740 N N . GLY A 1 90 ? 26.670 5.096 -24.883 1.00 68.31 90 GLY A N 1
ATOM 741 C CA . GLY A 1 90 ? 27.067 3.787 -24.350 1.00 68.31 90 GLY A CA 1
ATOM 742 C C . GLY A 1 90 ? 27.029 3.694 -22.820 1.00 68.31 90 GLY A C 1
ATOM 743 O O . GLY A 1 90 ? 27.405 2.668 -22.266 1.00 68.31 90 GLY A O 1
ATOM 744 N N . PHE A 1 91 ? 26.561 4.743 -22.137 1.00 69.44 91 PHE A N 1
ATOM 745 C CA . PHE A 1 91 ? 26.379 4.771 -20.684 1.00 69.44 91 PHE A CA 1
ATOM 746 C C . PHE A 1 91 ? 24.910 4.540 -20.306 1.00 69.44 91 PHE A C 1
ATOM 748 O O . PHE A 1 91 ? 24.002 4.984 -21.010 1.00 69.44 91 PHE A O 1
ATOM 755 N N . THR A 1 92 ? 24.674 3.911 -19.160 1.00 75.75 92 THR A N 1
ATOM 756 C CA . THR A 1 92 ? 23.355 3.746 -18.535 1.00 75.75 92 THR A CA 1
ATOM 757 C C . THR A 1 92 ? 23.182 4.747 -17.393 1.00 75.75 92 THR A C 1
ATOM 759 O O . THR A 1 92 ? 24.131 5.075 -16.676 1.00 75.75 92 THR A O 1
ATOM 762 N N . LYS A 1 93 ? 21.968 5.280 -17.232 1.00 81.62 93 LYS A N 1
ATOM 763 C CA . LYS A 1 93 ? 21.535 5.945 -15.997 1.00 81.62 93 LYS A CA 1
ATOM 764 C C . LYS A 1 93 ? 20.546 5.049 -15.278 1.00 81.62 93 LYS A C 1
ATOM 766 O O . LYS A 1 93 ? 19.715 4.430 -15.929 1.00 81.62 93 LYS A O 1
ATOM 771 N N . GLU A 1 94 ? 20.637 5.027 -13.956 1.00 82.56 94 GLU A N 1
ATOM 772 C CA . GLU A 1 94 ? 19.814 4.166 -13.116 1.00 82.56 94 GLU A CA 1
ATOM 773 C C . GLU A 1 94 ? 19.100 4.983 -12.047 1.00 82.56 94 GLU A C 1
ATOM 775 O O . GLU A 1 94 ? 19.711 5.833 -11.388 1.00 82.56 94 GLU A O 1
ATOM 780 N N . TRP A 1 95 ? 17.821 4.687 -11.843 1.00 86.56 95 TRP A N 1
ATOM 781 C CA . TRP A 1 95 ? 17.052 5.179 -10.707 1.00 86.56 95 TRP A CA 1
ATOM 782 C C . TRP A 1 95 ? 16.376 4.014 -10.006 1.00 86.56 95 TRP A C 1
ATOM 784 O O . TRP A 1 95 ? 15.805 3.135 -10.641 1.00 86.56 95 TRP A O 1
ATOM 794 N N . GLU A 1 96 ? 16.425 4.021 -8.679 1.00 89.94 96 GLU A N 1
ATOM 795 C CA . GLU A 1 96 ? 15.691 3.058 -7.868 1.00 89.94 96 GLU A CA 1
ATOM 796 C C . GLU A 1 96 ? 14.424 3.730 -7.332 1.00 89.94 96 GLU A C 1
ATOM 798 O O . GLU A 1 96 ? 14.468 4.814 -6.734 1.00 89.94 96 GLU A O 1
ATOM 803 N N . TRP A 1 97 ? 13.292 3.064 -7.511 1.00 90.62 97 TRP A N 1
ATOM 804 C CA . TRP A 1 97 ? 11.977 3.550 -7.116 1.00 90.62 97 TRP A CA 1
ATOM 805 C C . TRP A 1 97 ? 11.309 2.562 -6.169 1.00 90.62 97 TRP A C 1
ATOM 807 O O . TRP A 1 97 ? 11.550 1.358 -6.229 1.00 90.62 97 TRP A O 1
ATOM 817 N N . PHE A 1 98 ? 10.435 3.067 -5.307 1.00 93.62 98 PHE A N 1
ATOM 818 C CA . PHE A 1 98 ? 9.393 2.253 -4.705 1.00 93.62 98 PHE A CA 1
ATOM 819 C C . PHE A 1 98 ? 8.266 2.053 -5.718 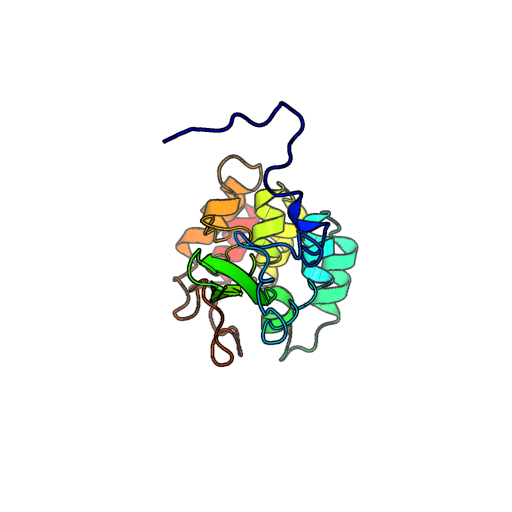1.00 93.62 98 PHE A C 1
ATOM 821 O O . PHE A 1 98 ? 7.795 3.020 -6.316 1.00 93.62 98 PHE A O 1
ATOM 828 N N . ASP A 1 99 ? 7.793 0.818 -5.850 1.00 92.88 99 ASP A N 1
ATOM 829 C CA . ASP A 1 99 ? 6.497 0.501 -6.461 1.00 92.88 99 ASP A CA 1
ATOM 830 C C . ASP A 1 99 ? 5.352 1.106 -5.608 1.00 92.88 99 ASP A C 1
ATOM 832 O O . ASP A 1 99 ? 5.580 1.721 -4.555 1.00 92.88 99 ASP A O 1
ATOM 836 N N . ILE A 1 100 ? 4.104 0.962 -6.043 1.00 95.25 100 ILE A N 1
ATOM 837 C CA . ILE A 1 100 ? 2.934 1.348 -5.241 1.00 95.25 100 ILE A CA 1
ATOM 838 C C . ILE A 1 100 ? 2.688 0.352 -4.099 1.00 95.25 100 ILE A C 1
ATOM 840 O O . ILE A 1 100 ? 3.149 -0.791 -4.117 1.00 95.25 100 ILE A O 1
ATOM 844 N N . THR A 1 101 ? 1.980 0.796 -3.063 1.00 97.69 101 THR A N 1
ATOM 845 C CA . THR A 1 101 ? 1.671 -0.037 -1.892 1.00 97.69 101 THR A CA 1
ATOM 846 C C . THR A 1 101 ? 0.531 -1.024 -2.176 1.00 97.69 101 THR A C 1
ATOM 848 O O . THR A 1 101 ? -0.247 -0.809 -3.112 1.00 97.69 101 THR A O 1
ATOM 851 N N . PRO A 1 102 ? 0.362 -2.076 -1.346 1.00 98.56 102 PRO A N 1
ATOM 852 C CA . PRO A 1 102 ? -0.803 -2.960 -1.420 1.00 98.56 102 PRO A CA 1
ATOM 853 C C . PRO A 1 102 ? -2.144 -2.207 -1.365 1.00 98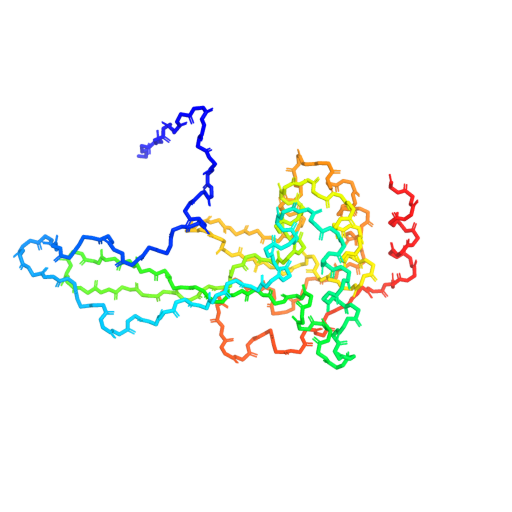.56 102 PRO A C 1
ATOM 855 O O . PRO A 1 102 ? -3.073 -2.547 -2.091 1.00 98.56 102 PRO A O 1
ATOM 858 N N . LEU A 1 103 ? -2.227 -1.141 -0.560 1.00 98.75 103 LEU A N 1
ATOM 859 C CA . LEU A 1 103 ? -3.412 -0.285 -0.485 1.00 98.75 103 LEU A CA 1
ATOM 860 C C . LEU A 1 103 ? -3.663 0.465 -1.803 1.00 98.75 103 LEU A C 1
ATOM 862 O O . LEU A 1 103 ? -4.787 0.473 -2.300 1.00 98.75 103 LEU A O 1
ATOM 866 N N . ALA A 1 104 ? -2.625 1.066 -2.391 1.00 98.25 104 ALA A N 1
ATOM 867 C CA . ALA A 1 104 ? -2.760 1.819 -3.634 1.00 98.25 104 ALA A CA 1
ATOM 868 C C . ALA A 1 104 ? -3.150 0.923 -4.822 1.00 98.25 104 ALA A C 1
ATOM 870 O O . ALA A 1 104 ? -4.022 1.304 -5.599 1.00 98.25 104 ALA A O 1
ATOM 871 N N . VAL A 1 105 ? -2.577 -0.282 -4.951 1.00 97.56 105 VAL A N 1
ATOM 872 C CA . VAL A 1 105 ? -2.963 -1.209 -6.035 1.00 97.56 105 VAL A CA 1
ATOM 873 C C . VAL A 1 105 ? -4.391 -1.740 -5.864 1.00 97.56 105 VAL A C 1
ATOM 875 O O . VAL A 1 105 ? -5.099 -1.882 -6.859 1.00 97.56 105 VAL A O 1
ATOM 878 N N . ALA A 1 106 ? -4.843 -1.988 -4.629 1.00 98.50 106 ALA A N 1
ATOM 879 C CA . ALA A 1 106 ? -6.226 -2.382 -4.362 1.00 98.50 106 ALA A CA 1
ATOM 880 C C . ALA A 1 106 ? -7.211 -1.262 -4.734 1.00 98.50 106 ALA A C 1
ATOM 882 O O . ALA A 1 106 ? -8.199 -1.521 -5.418 1.00 98.50 106 ALA A O 1
ATOM 883 N N . ALA A 1 107 ? -6.900 -0.015 -4.364 1.00 98.44 107 ALA A N 1
ATOM 884 C CA . ALA A 1 107 ? -7.717 1.152 -4.697 1.00 98.44 107 ALA A CA 1
ATOM 885 C C . ALA A 1 107 ? -7.775 1.418 -6.208 1.00 98.44 107 ALA A C 1
ATOM 887 O O . ALA A 1 107 ? -8.851 1.673 -6.749 1.00 98.44 107 ALA A O 1
ATOM 888 N N . MET A 1 108 ? -6.637 1.281 -6.896 1.00 96.12 108 MET A N 1
ATOM 889 C CA . MET A 1 108 ? -6.536 1.402 -8.354 1.00 96.12 108 MET A CA 1
ATOM 890 C C . MET A 1 108 ? -7.416 0.391 -9.090 1.00 96.12 108 MET A C 1
ATOM 892 O O . MET A 1 108 ? -7.946 0.687 -10.157 1.00 96.12 108 MET A O 1
ATOM 896 N N . LYS A 1 109 ? -7.560 -0.812 -8.529 1.00 96.19 109 LYS A N 1
ATOM 897 C CA . LYS A 1 109 ? -8.339 -1.902 -9.122 1.00 96.19 109 LYS A CA 1
ATOM 898 C C . LYS A 1 109 ? -9.788 -1.974 -8.636 1.00 96.19 109 LYS A C 1
ATOM 900 O O . LYS A 1 109 ? -10.515 -2.844 -9.101 1.00 96.19 109 LYS A O 1
ATOM 905 N N . GLY A 1 110 ? -10.211 -1.069 -7.751 1.00 97.44 110 GLY A N 1
ATOM 906 C CA . GLY A 1 110 ? -11.583 -1.037 -7.238 1.00 97.44 110 GLY A CA 1
ATOM 907 C C . GLY A 1 110 ? -11.910 -2.187 -6.280 1.00 97.44 110 GLY A C 1
ATOM 908 O O . GLY A 1 110 ? -13.031 -2.679 -6.276 1.00 97.44 110 GLY A O 1
ATOM 909 N N . HIS A 1 111 ? -10.934 -2.668 -5.501 1.00 98.50 111 HIS A N 1
ATOM 910 C CA . HIS A 1 111 ? -11.145 -3.750 -4.531 1.00 98.50 111 HIS A CA 1
ATOM 911 C C . HIS A 1 111 ? -11.558 -3.193 -3.166 1.00 98.50 111 HIS A C 1
ATOM 913 O O . HIS A 1 111 ? -10.766 -3.200 -2.219 1.00 98.50 111 HIS A O 1
ATOM 919 N N . ASP A 1 112 ? -12.797 -2.711 -3.067 1.00 98.50 112 ASP A N 1
ATOM 920 C CA . ASP A 1 112 ? -13.326 -1.977 -1.907 1.00 98.50 112 ASP A CA 1
ATOM 921 C C . ASP A 1 112 ? -13.124 -2.701 -0.576 1.00 98.50 112 ASP A C 1
ATOM 923 O O . ASP A 1 112 ? -12.629 -2.107 0.378 1.00 98.50 112 ASP A O 1
ATOM 927 N N . GLU A 1 113 ? -13.431 -3.999 -0.506 1.00 98.50 113 GLU A N 1
ATOM 928 C CA . GLU A 1 113 ? -13.300 -4.763 0.742 1.00 98.50 113 GLU A CA 1
ATOM 929 C C . GLU A 1 113 ? -11.840 -4.885 1.206 1.00 98.50 113 GLU A C 1
ATOM 931 O O . GLU A 1 113 ? -11.552 -4.873 2.405 1.00 98.50 113 GLU A O 1
ATOM 936 N N . VAL A 1 114 ? -10.899 -4.982 0.260 1.00 98.81 114 VAL A N 1
ATOM 937 C CA . VAL A 1 114 ? -9.462 -5.018 0.556 1.00 98.81 114 VAL A CA 1
ATOM 938 C C . VAL A 1 114 ? -8.981 -3.644 1.003 1.00 98.81 114 VAL A C 1
ATOM 940 O O . VAL A 1 114 ? -8.243 -3.553 1.983 1.00 98.81 114 VAL A O 1
ATOM 943 N N . VAL A 1 115 ? -9.397 -2.581 0.311 1.00 98.75 115 VAL A N 1
ATOM 944 C CA . VAL A 1 115 ? -9.073 -1.193 0.671 1.00 98.75 115 VAL A CA 1
ATOM 945 C C . VAL A 1 115 ? -9.569 -0.878 2.074 1.00 98.75 115 VAL A C 1
ATOM 947 O O . VAL A 1 115 ? -8.790 -0.418 2.909 1.00 98.75 115 VAL A O 1
ATOM 950 N N . HIS A 1 116 ? -10.840 -1.177 2.342 1.00 98.56 116 HIS A N 1
ATOM 951 C CA . HIS A 1 116 ? -11.480 -0.969 3.634 1.00 98.56 116 HIS A CA 1
ATOM 952 C C . HIS A 1 116 ? -10.705 -1.685 4.740 1.00 98.56 116 HIS A C 1
ATOM 954 O O . HIS A 1 116 ? -10.211 -1.038 5.665 1.00 98.56 116 HIS A O 1
ATOM 960 N N . TYR A 1 117 ? -10.462 -2.989 4.575 1.00 98.75 117 TYR A N 1
ATOM 961 C CA . TYR A 1 117 ? -9.706 -3.769 5.549 1.00 98.75 117 TYR A CA 1
ATOM 962 C C . TYR A 1 117 ? -8.289 -3.223 5.768 1.00 98.75 117 TYR A C 1
ATOM 964 O O . TYR A 1 117 ? -7.866 -3.051 6.909 1.00 98.75 117 TYR A O 1
ATOM 972 N N . LEU A 1 118 ? -7.533 -2.921 4.709 1.00 98.75 118 LEU A N 1
ATOM 973 C CA . LEU A 1 118 ? -6.168 -2.404 4.850 1.00 98.75 118 LEU A CA 1
ATOM 974 C C . LEU A 1 118 ? -6.137 -1.058 5.594 1.00 98.75 118 LEU A C 1
ATOM 976 O O . LEU A 1 118 ? -5.259 -0.864 6.439 1.00 98.75 118 LEU A O 1
ATOM 980 N N . LEU A 1 119 ? -7.099 -0.164 5.343 1.00 98.62 119 LEU A N 1
ATOM 981 C CA . LEU A 1 119 ? -7.242 1.100 6.073 1.00 98.62 119 LEU A CA 1
ATOM 982 C C . LEU A 1 119 ? -7.564 0.867 7.557 1.00 98.62 119 LEU A C 1
ATOM 984 O O . LEU A 1 119 ? -6.933 1.487 8.415 1.00 98.62 119 LEU A O 1
ATOM 988 N N . GLU A 1 120 ? -8.458 -0.074 7.883 1.00 97.81 120 GLU A N 1
ATOM 989 C CA . GLU A 1 120 ? -8.727 -0.470 9.276 1.00 97.81 120 GLU A CA 1
ATOM 990 C C . GLU A 1 120 ? -7.477 -1.017 9.981 1.00 97.81 120 GLU A C 1
ATOM 992 O O . GLU A 1 120 ? -7.280 -0.804 11.179 1.00 97.81 120 GLU A O 1
ATOM 997 N N . GLN A 1 121 ? -6.603 -1.708 9.242 1.00 97.94 121 GLN A N 1
ATOM 998 C CA . GLN A 1 121 ? -5.344 -2.240 9.766 1.00 97.94 121 GLN A CA 1
ATOM 999 C C . GLN A 1 121 ? -4.214 -1.198 9.850 1.00 97.94 121 GLN A C 1
ATOM 1001 O O . GLN A 1 121 ? -3.120 -1.545 10.306 1.00 97.94 121 GLN A O 1
ATOM 1006 N N . GLY A 1 122 ? -4.469 0.059 9.468 1.00 97.19 122 GLY A N 1
ATOM 1007 C CA . GLY A 1 122 ? -3.515 1.166 9.556 1.00 97.19 122 GLY A CA 1
ATOM 1008 C C . GLY A 1 122 ? -2.564 1.282 8.362 1.00 97.19 122 GLY A C 1
ATOM 1009 O O . GLY A 1 122 ? -1.453 1.792 8.520 1.00 97.19 122 GLY A O 1
ATOM 1010 N N . ALA A 1 123 ? -2.955 0.789 7.184 1.00 98.31 123 ALA A N 1
ATOM 1011 C CA . ALA A 1 123 ? -2.206 1.047 5.959 1.00 98.31 123 ALA A CA 1
ATOM 1012 C C . ALA A 1 123 ? -2.216 2.552 5.640 1.00 98.31 123 ALA A C 1
ATOM 1014 O O . ALA A 1 123 ? -3.260 3.198 5.694 1.00 98.31 123 ALA A O 1
ATOM 1015 N N . ASP A 1 124 ? -1.046 3.101 5.320 1.00 98.38 124 ASP A N 1
ATOM 1016 C CA . ASP A 1 124 ? -0.822 4.525 5.086 1.00 98.38 124 ASP A CA 1
ATOM 1017 C C . ASP A 1 124 ? -1.147 4.881 3.621 1.00 98.38 124 ASP A C 1
ATOM 1019 O O . ASP A 1 124 ? -0.395 4.500 2.711 1.00 98.38 124 ASP A O 1
ATOM 1023 N N . PRO A 1 125 ? -2.240 5.624 3.358 1.00 98.50 125 PRO A N 1
ATOM 1024 C CA . PRO A 1 125 ? -2.652 5.997 2.010 1.00 98.50 125 PRO A CA 1
ATOM 1025 C C . PRO A 1 125 ? -1.763 7.075 1.381 1.00 98.50 125 PRO A C 1
ATOM 1027 O O . PRO A 1 125 ? -1.895 7.339 0.189 1.00 98.50 125 PRO A O 1
ATOM 1030 N N . THR A 1 126 ? -0.862 7.702 2.147 1.00 98.19 126 THR A N 1
ATOM 1031 C CA . THR A 1 126 ? -0.024 8.828 1.697 1.00 98.19 126 THR A CA 1
ATOM 1032 C C . THR A 1 126 ? 1.290 8.392 1.046 1.00 98.19 126 THR A C 1
ATOM 1034 O O . THR A 1 126 ? 2.054 9.230 0.560 1.00 98.19 126 THR A O 1
ATOM 1037 N N . LEU A 1 127 ? 1.593 7.091 1.052 1.00 97.69 127 LEU A N 1
ATOM 1038 C CA . LEU A 1 127 ? 2.828 6.554 0.488 1.00 97.69 127 LEU A CA 1
ATOM 1039 C C . LEU A 1 127 ? 2.740 6.501 -1.033 1.00 97.69 127 LEU A C 1
ATOM 1041 O O . LEU A 1 127 ? 2.025 5.676 -1.596 1.00 97.69 127 LEU A O 1
ATOM 1045 N N . SER A 1 128 ? 3.515 7.356 -1.695 1.00 96.19 128 SER A N 1
ATOM 1046 C CA . SER A 1 128 ? 3.567 7.392 -3.151 1.00 96.19 128 SER A CA 1
ATOM 1047 C C . SER A 1 128 ? 4.475 6.289 -3.695 1.00 96.19 128 SER A C 1
ATOM 1049 O O . SER A 1 128 ? 5.558 6.039 -3.164 1.00 96.19 128 SER A O 1
ATOM 1051 N N . GLY A 1 129 ? 4.074 5.654 -4.783 1.00 94.44 129 GLY A N 1
ATOM 1052 C CA . GLY A 1 129 ? 4.904 4.745 -5.561 1.00 94.44 129 GLY A CA 1
ATOM 1053 C C . GLY A 1 129 ? 5.005 5.191 -7.009 1.00 94.44 129 GLY A C 1
ATOM 1054 O O . GLY A 1 129 ? 4.245 6.048 -7.461 1.00 94.44 129 GLY A O 1
ATOM 1055 N N . CYS A 1 130 ? 5.953 4.595 -7.717 1.00 90.81 130 CYS A N 1
ATOM 1056 C CA . CYS A 1 130 ? 6.139 4.746 -9.147 1.00 90.81 130 CYS A CA 1
ATOM 1057 C C . CYS A 1 130 ? 6.051 3.352 -9.781 1.00 90.81 130 CYS A C 1
ATOM 1059 O O . CYS A 1 130 ? 7.060 2.657 -9.798 1.00 90.81 130 CYS A O 1
ATOM 1061 N N . PRO A 1 131 ? 4.868 2.866 -10.202 1.00 79.94 131 PRO A N 1
ATOM 1062 C CA . PRO A 1 131 ? 4.731 1.507 -10.727 1.00 79.94 131 PRO A CA 1
ATOM 1063 C C . PRO A 1 131 ? 5.245 1.369 -12.170 1.00 79.94 131 PRO A C 1
ATOM 1065 O O . PRO A 1 131 ? 5.479 0.258 -12.639 1.00 79.94 131 PRO A O 1
ATOM 1068 N N . SER A 1 132 ? 5.402 2.493 -12.868 1.00 78.12 132 SER A N 1
ATOM 1069 C CA . SER A 1 132 ? 5.925 2.608 -14.227 1.00 78.12 132 SER A CA 1
ATOM 1070 C C . SER A 1 132 ? 6.567 3.984 -14.398 1.00 78.12 132 SER A C 1
ATOM 1072 O O . SER A 1 132 ? 6.222 4.915 -13.665 1.00 78.12 132 SER A O 1
ATOM 1074 N N . ALA A 1 133 ? 7.458 4.127 -15.384 1.00 67.38 133 ALA A N 1
ATOM 1075 C CA . ALA A 1 133 ? 8.088 5.408 -15.699 1.00 67.38 133 ALA A CA 1
ATOM 1076 C C . ALA A 1 133 ? 7.033 6.529 -15.813 1.00 67.38 133 ALA A C 1
ATOM 1078 O O . ALA A 1 133 ? 5.969 6.346 -16.413 1.00 67.38 133 ALA A O 1
ATOM 1079 N N . ASP A 1 134 ? 7.319 7.664 -15.175 1.00 72.12 134 ASP A N 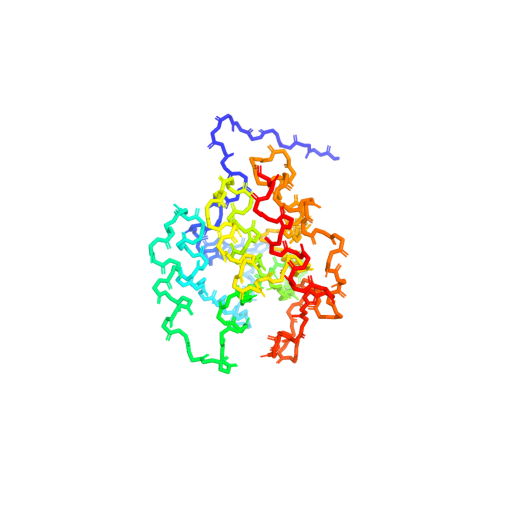1
ATOM 1080 C CA . ASP A 1 134 ? 6.496 8.882 -15.141 1.00 72.12 134 ASP A CA 1
ATOM 1081 C C . ASP A 1 134 ? 5.128 8.800 -14.436 1.00 72.12 134 ASP A C 1
ATOM 1083 O O . ASP A 1 134 ? 4.370 9.774 -14.449 1.00 72.12 134 ASP A O 1
ATOM 1087 N N . THR A 1 135 ? 4.795 7.691 -13.771 1.00 84.31 135 THR A N 1
ATOM 1088 C CA . THR A 1 135 ? 3.522 7.562 -13.044 1.00 84.31 135 THR A CA 1
ATOM 1089 C C . THR A 1 135 ? 3.767 7.575 -11.547 1.00 84.31 135 THR A C 1
ATOM 1091 O O . THR A 1 135 ? 4.261 6.604 -11.005 1.00 84.31 135 THR A O 1
ATOM 1094 N N . ILE A 1 136 ? 3.409 8.656 -10.852 1.00 91.06 136 ILE A N 1
ATOM 1095 C CA . ILE A 1 136 ? 3.545 8.754 -9.390 1.00 91.06 136 ILE A CA 1
ATOM 1096 C C . ILE A 1 136 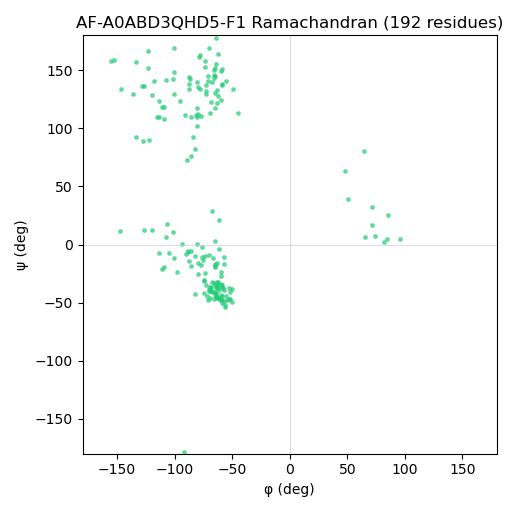? 2.160 8.769 -8.756 1.00 91.06 136 ILE A C 1
ATOM 1098 O O . ILE A 1 136 ? 1.387 9.698 -9.000 1.00 91.06 136 ILE A O 1
ATOM 1102 N N . LEU A 1 137 ? 1.868 7.763 -7.930 1.00 94.31 137 LEU A N 1
ATOM 1103 C CA . LEU A 1 137 ? 0.558 7.578 -7.306 1.00 94.31 137 LEU A CA 1
ATOM 1104 C C . LEU A 1 137 ? 0.699 7.213 -5.828 1.00 94.31 137 LEU A C 1
ATOM 1106 O O . LEU A 1 137 ? 1.425 6.285 -5.476 1.00 94.31 137 LEU A O 1
ATOM 1110 N N . ASP A 1 138 ? -0.017 7.921 -4.964 1.00 97.62 138 ASP A N 1
ATOM 1111 C CA . ASP A 1 138 ? -0.439 7.422 -3.653 1.00 97.62 138 ASP A CA 1
ATOM 1112 C C . ASP A 1 138 ? -1.829 6.754 -3.744 1.00 97.62 138 ASP A C 1
ATOM 1114 O O . ASP A 1 138 ? -2.409 6.649 -4.830 1.00 97.62 138 ASP A O 1
ATOM 1118 N N . ALA A 1 139 ? -2.379 6.277 -2.622 1.00 98.00 139 ALA A N 1
ATOM 1119 C CA . ALA A 1 139 ? -3.668 5.584 -2.643 1.00 98.00 139 ALA A CA 1
ATOM 1120 C C . ALA A 1 139 ? -4.841 6.513 -3.005 1.00 98.00 139 ALA A C 1
ATOM 1122 O O . ALA A 1 139 ? -5.783 6.073 -3.663 1.00 98.00 139 ALA A O 1
ATOM 1123 N N . PHE A 1 140 ? -4.778 7.798 -2.640 1.00 98.25 140 PHE A N 1
ATOM 1124 C CA . PHE A 1 140 ? -5.818 8.771 -2.990 1.00 98.25 140 PHE A CA 1
ATOM 1125 C C . PHE A 1 140 ? -5.847 9.045 -4.492 1.00 98.25 140 PHE A C 1
ATOM 1127 O O . PHE A 1 140 ? -6.913 9.181 -5.081 1.00 98.25 140 PHE A O 1
ATOM 1134 N N . GLN A 1 141 ? -4.677 9.157 -5.122 1.00 97.06 141 GLN A N 1
ATOM 1135 C CA . GLN A 1 141 ? -4.574 9.338 -6.568 1.00 97.06 141 GLN A CA 1
ATOM 1136 C C . GLN A 1 141 ? -5.005 8.076 -7.316 1.00 97.06 141 GLN A C 1
ATOM 1138 O O . GLN A 1 141 ? -5.696 8.190 -8.325 1.00 97.06 141 GLN A O 1
ATOM 1143 N N . ALA A 1 142 ? -4.627 6.902 -6.806 1.00 95.94 142 ALA A N 1
ATOM 1144 C CA . ALA A 1 142 ? -4.989 5.610 -7.374 1.00 95.94 142 ALA A CA 1
ATOM 1145 C C . ALA A 1 142 ? -6.504 5.342 -7.354 1.00 95.94 142 ALA A C 1
ATOM 1147 O O . ALA A 1 142 ? -7.017 4.735 -8.285 1.00 95.94 142 ALA A O 1
ATOM 1148 N N . ALA A 1 143 ? -7.221 5.812 -6.330 1.00 97.44 143 ALA A N 1
ATOM 1149 C CA . ALA A 1 143 ? -8.661 5.594 -6.189 1.00 97.44 143 ALA A CA 1
ATOM 1150 C C . ALA A 1 143 ? -9.534 6.454 -7.123 1.00 97.44 143 ALA A C 1
ATOM 1152 O O . ALA A 1 143 ? -10.728 6.200 -7.233 1.00 97.44 143 ALA A O 1
ATOM 1153 N N . ARG A 1 144 ? -8.987 7.491 -7.774 1.00 96.25 144 ARG A N 1
ATOM 1154 C CA . ARG A 1 144 ? -9.794 8.449 -8.552 1.00 96.25 144 ARG A CA 1
ATOM 1155 C C . ARG A 1 144 ? -10.555 7.761 -9.680 1.00 96.25 144 ARG A C 1
ATOM 1157 O O . ARG A 1 144 ? -9.945 7.147 -10.554 1.00 96.25 144 ARG A O 1
ATOM 1164 N N . GLY A 1 145 ? -11.874 7.928 -9.701 1.00 95.06 145 GLY A N 1
ATOM 1165 C CA . GLY A 1 145 ? -12.755 7.308 -10.687 1.00 95.06 145 GLY A CA 1
ATOM 1166 C C . GLY A 1 145 ? -12.992 5.808 -10.481 1.00 95.06 145 GLY A C 1
ATOM 1167 O O . GLY A 1 145 ? -13.603 5.188 -11.350 1.00 95.06 145 GLY A O 1
ATOM 1168 N N . THR A 1 146 ? -12.532 5.220 -9.371 1.00 96.81 146 THR A N 1
ATOM 1169 C CA . THR A 1 146 ? -12.843 3.836 -8.981 1.00 96.81 146 THR A CA 1
ATOM 1170 C C . THR A 1 146 ? -13.940 3.811 -7.914 1.00 96.81 146 THR A C 1
ATOM 1172 O O . THR A 1 146 ? -14.300 4.843 -7.345 1.00 96.81 146 THR A O 1
ATOM 1175 N N . SER A 1 147 ? -14.486 2.628 -7.617 1.00 95.94 147 SER A N 1
ATOM 1176 C CA . SER A 1 147 ? -15.449 2.446 -6.520 1.00 95.94 147 SER A CA 1
ATOM 1177 C C . SER A 1 147 ? -14.881 2.825 -5.151 1.00 95.94 147 SER A C 1
ATOM 1179 O O . SER A 1 147 ? -15.642 3.218 -4.272 1.00 95.94 147 SER A O 1
ATOM 1181 N N . CYS A 1 148 ? -13.553 2.802 -4.998 1.00 97.44 148 CYS A N 1
ATOM 1182 C CA . CYS A 1 148 ? -12.872 3.083 -3.741 1.00 97.44 148 CYS A CA 1
ATOM 1183 C C . CYS A 1 148 ? -12.686 4.582 -3.453 1.00 97.44 148 CYS A C 1
ATOM 1185 O O . CYS A 1 148 ? -12.264 4.926 -2.348 1.00 97.44 148 CYS A O 1
ATOM 1187 N N . GLU A 1 149 ? -12.959 5.484 -4.408 1.00 98.06 149 GLU A N 1
ATOM 1188 C CA . GLU A 1 149 ? -12.780 6.935 -4.219 1.00 98.06 149 GLU A CA 1
ATOM 1189 C C . GLU A 1 149 ? -13.486 7.466 -2.956 1.00 98.06 149 GLU A C 1
ATOM 1191 O O . GLU A 1 149 ? -12.818 8.129 -2.158 1.00 98.06 149 GLU A O 1
ATOM 1196 N N . PRO A 1 150 ? -14.760 7.115 -2.672 1.00 98.25 150 PRO A N 1
ATOM 1197 C CA . PRO A 1 150 ? -15.448 7.571 -1.464 1.00 98.25 150 PRO A CA 1
ATOM 1198 C C . PRO A 1 150 ? -14.790 7.084 -0.164 1.00 98.25 150 PRO A C 1
ATOM 1200 O O . PRO A 1 150 ? -14.729 7.835 0.810 1.00 98.25 150 PRO A O 1
ATOM 1203 N N . LEU A 1 151 ? -14.255 5.856 -0.146 1.00 97.94 151 LEU A N 1
ATOM 1204 C CA . LEU A 1 151 ? -13.551 5.304 1.019 1.00 97.94 151 LEU A CA 1
ATOM 1205 C C . LEU A 1 151 ? -12.281 6.102 1.316 1.00 97.94 151 LEU A C 1
ATOM 1207 O O . LEU A 1 151 ? -12.014 6.457 2.467 1.00 97.94 151 LEU A O 1
ATOM 1211 N N . LEU A 1 152 ? -11.503 6.405 0.274 1.00 98.31 152 LEU A N 1
ATOM 1212 C CA . LEU A 1 152 ? -10.267 7.169 0.411 1.00 98.31 152 LEU A CA 1
ATOM 1213 C C . LEU A 1 152 ? -10.549 8.636 0.756 1.00 98.31 152 LEU A C 1
ATOM 1215 O O . LEU A 1 152 ? -9.867 9.195 1.614 1.00 98.31 152 LEU A O 1
ATOM 1219 N N . ASP A 1 153 ? -11.570 9.256 0.169 1.00 98.38 153 ASP A N 1
ATOM 1220 C CA . ASP A 1 153 ? -11.965 10.623 0.515 1.00 98.38 153 ASP A CA 1
ATOM 1221 C C . ASP A 1 153 ? -12.425 10.744 1.973 1.00 98.38 153 ASP A C 1
ATOM 1223 O O . ASP A 1 153 ? -12.063 11.713 2.646 1.00 98.38 153 ASP A O 1
ATOM 1227 N N . ALA A 1 154 ? -13.136 9.743 2.501 1.00 98.19 154 ALA A N 1
ATOM 1228 C CA . ALA A 1 154 ? -13.575 9.727 3.894 1.00 98.19 154 ALA A CA 1
ATOM 1229 C C . ALA A 1 154 ? -12.409 9.682 4.894 1.00 98.19 154 ALA A C 1
ATOM 1231 O O . ALA A 1 154 ? -12.472 10.332 5.939 1.00 98.19 154 ALA A O 1
ATOM 1232 N N . VAL A 1 155 ? -11.328 8.951 4.592 1.00 98.25 155 VAL A N 1
ATOM 1233 C CA . VAL A 1 155 ? -10.166 8.849 5.497 1.00 98.25 155 VAL A CA 1
ATOM 1234 C C . VAL A 1 155 ? -9.149 9.975 5.320 1.00 98.25 155 VAL A C 1
ATOM 1236 O O . VAL A 1 155 ? -8.337 10.217 6.213 1.00 98.25 155 VAL A O 1
ATOM 1239 N N . LYS A 1 156 ? -9.176 10.688 4.193 1.00 98.12 156 LYS A N 1
ATOM 1240 C CA . LYS A 1 156 ? -8.195 11.725 3.845 1.00 98.12 156 LYS A CA 1
ATOM 1241 C C . LYS A 1 156 ? -7.963 12.795 4.922 1.00 98.12 156 LYS A C 1
ATOM 1243 O O . LYS A 1 156 ? -6.798 13.124 5.144 1.00 98.12 156 LYS A O 1
ATOM 1248 N N . PRO A 1 157 ? -8.984 13.321 5.632 1.00 98.31 157 PRO A N 1
ATOM 1249 C CA . PRO A 1 157 ? -8.775 14.333 6.674 1.00 98.31 157 PRO A CA 1
ATOM 1250 C C . PRO A 1 157 ? -7.966 13.839 7.880 1.00 98.31 157 PRO A C 1
ATOM 1252 O O . PRO A 1 157 ? -7.445 14.652 8.640 1.00 98.31 157 PRO A O 1
ATOM 1255 N N . PHE A 1 158 ? -7.867 12.521 8.067 1.00 98.31 158 PHE A N 1
ATOM 1256 C CA . PHE A 1 158 ? -7.190 11.909 9.207 1.00 98.31 158 PHE A CA 1
ATOM 1257 C C . PHE A 1 158 ? -5.709 11.638 8.947 1.00 98.31 158 PHE A C 1
ATOM 1259 O O . PHE A 1 158 ? -5.001 11.262 9.874 1.00 98.31 158 PHE A O 1
ATOM 1266 N N . TRP A 1 159 ? -5.220 11.813 7.717 1.00 98.19 159 TRP A N 1
ATOM 1267 C CA . TRP A 1 159 ? -3.843 11.487 7.359 1.00 98.19 159 TRP A CA 1
ATOM 1268 C C . TRP A 1 159 ? -3.029 12.725 7.012 1.00 98.19 159 TRP A C 1
ATOM 1270 O O . TRP A 1 159 ? -3.331 13.460 6.072 1.00 98.19 159 TRP A O 1
ATOM 1280 N N . GLU A 1 160 ? -1.919 12.895 7.725 1.00 97.50 160 GLU A N 1
ATOM 1281 C CA . GLU A 1 160 ? -0.853 13.794 7.307 1.00 97.50 160 GLU A CA 1
ATOM 1282 C C . GLU A 1 160 ? 0.127 13.055 6.395 1.00 97.50 160 GLU A C 1
ATOM 1284 O O . GLU A 1 160 ? 0.416 11.867 6.572 1.00 97.50 160 GLU A O 1
ATOM 1289 N N . LYS A 1 161 ? 0.660 13.767 5.398 1.00 96.00 161 LYS A N 1
ATOM 1290 C CA . LYS A 1 161 ? 1.608 13.187 4.447 1.00 96.00 161 LYS A CA 1
ATOM 1291 C C . LYS A 1 161 ? 2.879 12.746 5.173 1.00 96.00 161 LYS A C 1
ATOM 1293 O O . LYS A 1 161 ? 3.585 13.576 5.747 1.00 96.00 161 LYS A O 1
ATOM 1298 N N . ALA A 1 162 ? 3.226 11.463 5.074 1.00 95.12 162 ALA A N 1
ATOM 1299 C CA . ALA A 1 162 ? 4.446 10.946 5.684 1.00 95.12 162 ALA A CA 1
ATOM 1300 C C . ALA A 1 162 ? 5.695 11.672 5.152 1.00 95.12 162 ALA A C 1
ATOM 1302 O O . ALA A 1 162 ? 5.859 11.856 3.941 1.00 95.12 162 ALA A O 1
ATOM 1303 N N . ASN A 1 163 ? 6.649 11.995 6.029 1.00 93.94 163 ASN A N 1
ATOM 1304 C CA . ASN A 1 163 ? 7.924 12.604 5.618 1.00 93.94 163 ASN A CA 1
ATOM 1305 C C . ASN A 1 163 ? 8.795 11.675 4.738 1.00 93.94 163 ASN A C 1
ATOM 1307 O O . ASN A 1 163 ? 9.700 12.138 4.050 1.00 93.94 163 ASN A O 1
ATOM 1311 N N . TYR A 1 164 ? 8.494 10.372 4.729 1.00 93.19 164 TYR A N 1
ATOM 1312 C CA . TYR A 1 164 ? 9.130 9.336 3.909 1.00 93.19 164 TYR A CA 1
ATOM 1313 C C . TYR A 1 164 ? 8.232 8.839 2.754 1.00 93.19 164 TYR A C 1
ATOM 1315 O O . TYR A 1 164 ? 8.486 7.772 2.188 1.00 93.19 164 TYR A O 1
ATOM 1323 N N . SER A 1 165 ? 7.190 9.597 2.394 1.00 93.56 165 SER A N 1
ATOM 1324 C CA . SER A 1 165 ? 6.237 9.268 1.31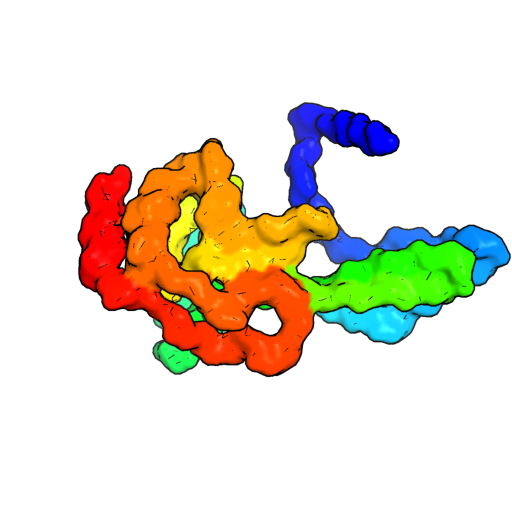5 1.00 93.56 165 SER A CA 1
ATOM 1325 C C . SER A 1 165 ? 6.839 9.284 -0.094 1.00 93.56 165 SER A C 1
ATOM 1327 O O . SER A 1 165 ? 6.201 8.808 -1.026 1.00 93.56 165 SER A O 1
ATOM 1329 N N . GLY A 1 166 ? 8.056 9.809 -0.267 1.00 92.25 166 GLY A N 1
ATOM 1330 C CA . GLY A 1 166 ? 8.698 9.953 -1.576 1.00 92.25 166 GLY A CA 1
ATOM 1331 C C . GLY A 1 166 ? 8.873 8.632 -2.332 1.00 92.25 166 GLY A C 1
ATOM 1332 O O . GLY A 1 166 ? 9.032 7.575 -1.721 1.00 92.25 166 GLY A O 1
ATOM 1333 N N . VAL A 1 167 ? 8.861 8.722 -3.664 1.00 92.12 167 VAL A N 1
ATOM 1334 C CA . VAL A 1 167 ? 8.909 7.575 -4.587 1.00 92.12 167 VAL A CA 1
ATOM 1335 C C . VAL A 1 167 ? 10.301 6.998 -4.799 1.00 92.12 167 VAL A C 1
ATOM 1337 O O . VAL A 1 167 ? 10.423 5.830 -5.137 1.00 92.12 167 VAL A O 1
ATOM 1340 N N . HIS A 1 168 ? 11.358 7.785 -4.606 1.00 92.19 168 HIS A N 1
ATOM 1341 C CA . HIS A 1 168 ? 12.717 7.294 -4.795 1.00 92.19 168 HIS A CA 1
ATOM 1342 C C . HIS A 1 168 ? 13.106 6.357 -3.657 1.00 92.19 168 HIS A C 1
ATOM 1344 O O . HIS A 1 168 ? 12.976 6.692 -2.472 1.00 92.19 168 HIS A O 1
ATOM 1350 N N . TYR A 1 169 ? 13.616 5.189 -4.025 1.00 91.31 169 TYR A N 1
ATOM 1351 C CA . TYR A 1 169 ? 14.120 4.239 -3.057 1.00 91.31 169 TYR A CA 1
ATOM 1352 C C . TYR A 1 169 ? 15.375 4.786 -2.373 1.00 91.31 169 TYR A C 1
ATOM 1354 O O . TYR A 1 169 ? 16.263 5.377 -2.984 1.00 91.31 169 TYR A O 1
ATOM 1362 N N . ASN A 1 170 ? 15.465 4.542 -1.069 1.00 87.44 170 ASN A N 1
ATOM 1363 C CA . ASN A 1 170 ? 16.688 4.707 -0.304 1.00 87.44 170 ASN A CA 1
ATOM 1364 C C . ASN A 1 170 ? 16.698 3.647 0.796 1.00 87.44 170 ASN A C 1
ATOM 1366 O O . ASN A 1 170 ? 15.735 3.525 1.547 1.00 87.44 170 ASN A O 1
ATOM 1370 N N . ALA A 1 171 ? 17.818 2.949 0.980 1.00 84.00 171 ALA A N 1
ATOM 1371 C CA . ALA A 1 171 ? 17.971 1.927 2.017 1.00 84.00 171 ALA A CA 1
ATOM 1372 C C . ALA A 1 171 ? 17.719 2.429 3.458 1.00 84.00 171 ALA A C 1
ATOM 1374 O O . ALA A 1 171 ? 17.672 1.625 4.390 1.00 84.00 171 ALA A O 1
ATOM 1375 N N . LYS A 1 172 ? 17.612 3.746 3.685 1.00 83.44 172 LYS A N 1
ATOM 1376 C CA . LYS A 1 172 ? 17.264 4.371 4.972 1.00 83.44 172 LYS A CA 1
ATOM 1377 C C . LYS A 1 172 ? 15.787 4.764 5.101 1.00 83.44 172 LYS A C 1
ATOM 1379 O O . LYS A 1 172 ? 15.325 4.890 6.236 1.00 83.44 172 LYS A O 1
ATOM 1384 N N . SER A 1 173 ? 15.065 4.980 4.000 1.00 83.38 173 SER A N 1
ATOM 1385 C CA . SER A 1 173 ? 13.649 5.367 4.032 1.00 83.38 173 SER A CA 1
ATOM 1386 C C . SER A 1 173 ? 12.754 4.153 4.309 1.00 83.38 173 SER A C 1
ATOM 1388 O O . SER A 1 173 ? 13.195 3.010 4.211 1.00 83.38 173 SER A O 1
ATOM 1390 N N . ARG A 1 174 ? 11.507 4.399 4.742 1.00 85.50 174 ARG A N 1
ATOM 1391 C CA . ARG A 1 174 ? 10.466 3.364 4.917 1.00 85.50 174 ARG A CA 1
ATOM 1392 C C . ARG A 1 174 ? 10.897 2.129 5.735 1.00 85.50 174 ARG A C 1
ATOM 1394 O O . ARG A 1 174 ? 10.523 1.005 5.433 1.00 85.50 174 ARG A O 1
ATOM 1401 N N . LYS A 1 175 ? 11.682 2.320 6.805 1.00 81.19 175 LYS A N 1
ATOM 1402 C CA . LYS A 1 175 ? 12.088 1.210 7.696 1.00 81.19 175 LYS A CA 1
ATOM 1403 C C . LYS A 1 175 ? 11.051 0.848 8.750 1.00 81.19 175 LYS A C 1
ATOM 1405 O O . LYS A 1 175 ? 10.869 -0.325 9.045 1.00 81.19 175 LYS A O 1
ATOM 1410 N N . LYS A 1 176 ? 10.450 1.866 9.371 1.00 83.75 176 LYS A N 1
ATOM 1411 C CA . LYS A 1 176 ? 9.599 1.701 10.560 1.00 83.75 176 LYS A CA 1
ATOM 1412 C C . LYS A 1 176 ? 8.118 1.971 10.311 1.00 83.75 176 LYS A C 1
ATOM 1414 O O . LYS A 1 176 ? 7.316 1.504 11.103 1.00 83.75 176 LYS A O 1
ATOM 1419 N N . PHE A 1 177 ? 7.776 2.712 9.251 1.00 92.81 177 PHE A N 1
ATOM 1420 C CA . PHE A 1 177 ? 6.395 3.083 8.914 1.00 92.81 177 PHE A CA 1
ATOM 1421 C C . PHE A 1 177 ? 5.621 3.630 10.130 1.00 92.81 177 PHE A C 1
ATOM 1423 O O . PHE A 1 177 ? 4.684 3.011 10.628 1.00 92.81 177 PHE A O 1
ATOM 1430 N N . THR A 1 178 ? 6.094 4.757 10.666 1.00 93.69 178 THR A N 1
ATOM 1431 C CA . THR A 1 178 ? 5.593 5.352 11.917 1.00 93.69 178 THR A CA 1
ATOM 1432 C C . THR A 1 178 ? 4.426 6.323 11.742 1.00 93.69 178 THR A C 1
ATOM 1434 O O . THR A 1 178 ? 3.913 6.810 12.742 1.00 93.69 178 THR A O 1
ATOM 1437 N N . ASN A 1 179 ? 4.052 6.656 10.507 1.00 96.31 179 ASN A N 1
ATOM 1438 C CA . ASN A 1 179 ? 2.890 7.488 10.218 1.00 96.31 179 ASN A CA 1
ATOM 1439 C C . ASN A 1 179 ? 1.608 6.756 10.630 1.00 96.31 179 ASN A C 1
ATOM 1441 O O . ASN A 1 179 ? 1.531 5.530 10.539 1.00 96.31 179 ASN A O 1
ATOM 1445 N N . ALA A 1 180 ? 0.629 7.515 11.099 1.00 96.50 180 ALA A N 1
ATOM 1446 C CA . ALA A 1 180 ? -0.623 7.006 11.635 1.00 96.50 180 ALA A CA 1
ATOM 1447 C C . ALA A 1 180 ? -1.707 8.086 11.498 1.00 96.50 180 ALA A C 1
ATOM 1449 O O . ALA A 1 180 ? -1.364 9.269 11.417 1.00 96.50 180 ALA A O 1
ATOM 1450 N N . PRO A 1 181 ? -2.996 7.711 11.508 1.00 97.44 181 PRO A N 1
ATOM 1451 C CA . PRO A 1 181 ? -4.064 8.693 11.460 1.00 97.44 181 PRO A CA 1
ATOM 1452 C C . PRO A 1 181 ? -4.081 9.560 12.728 1.00 97.44 181 PRO A C 1
ATOM 1454 O O . PRO A 1 181 ? -3.840 9.069 13.833 1.00 97.44 181 PRO A O 1
ATOM 1457 N N . THR A 1 182 ? -4.392 10.845 12.568 1.00 97.62 182 THR A N 1
ATOM 1458 C CA . THR A 1 182 ? -4.439 11.853 13.641 1.00 97.62 182 THR A CA 1
ATOM 1459 C C . THR A 1 182 ? -5.550 11.579 14.656 1.00 97.62 182 THR A C 1
ATOM 1461 O O . THR A 1 182 ? -5.366 11.817 15.848 1.00 97.62 182 THR A O 1
ATOM 1464 N N . ASP A 1 183 ? -6.672 11.017 14.199 1.00 97.75 183 ASP A N 1
ATOM 1465 C CA . ASP A 1 183 ? -7.748 10.465 15.026 1.00 97.75 183 ASP A CA 1
ATOM 1466 C C . ASP A 1 183 ? -8.168 9.084 14.484 1.00 97.75 183 ASP A C 1
ATOM 1468 O O . ASP A 1 183 ? -9.030 8.991 13.603 1.00 97.75 183 ASP A O 1
ATOM 1472 N N . PRO A 1 184 ? -7.568 7.987 14.992 1.00 96.88 184 PRO A N 1
ATOM 1473 C CA . PRO A 1 184 ? -7.876 6.636 14.530 1.00 96.88 184 PRO A CA 1
ATOM 1474 C C . PRO A 1 184 ? -9.351 6.252 14.706 1.00 96.88 184 PRO A C 1
ATOM 1476 O O . PRO A 1 184 ? -9.917 5.575 13.853 1.00 96.88 184 PRO A O 1
ATOM 1479 N N . ASN A 1 185 ? -9.995 6.686 15.793 1.00 97.12 185 ASN A N 1
ATOM 1480 C CA . ASN A 1 185 ? -11.387 6.323 16.066 1.00 97.12 185 ASN A CA 1
ATOM 1481 C C . ASN A 1 185 ? -12.348 7.093 15.157 1.00 97.12 185 ASN A C 1
ATOM 1483 O O . ASN A 1 185 ? -13.296 6.508 14.632 1.00 97.12 185 ASN A O 1
ATOM 1487 N N . GLY A 1 186 ? -12.088 8.385 14.940 1.00 97.75 186 GLY A N 1
ATOM 1488 C CA . GLY A 1 186 ? -12.815 9.194 13.965 1.00 97.75 186 GLY A CA 1
ATOM 1489 C C . GLY A 1 186 ? -12.710 8.617 12.556 1.00 97.75 186 GLY A C 1
ATOM 1490 O O . GLY A 1 186 ? -13.732 8.460 11.890 1.00 97.75 186 GLY A O 1
ATOM 1491 N N . MET A 1 187 ? -11.509 8.199 12.145 1.00 97.69 187 MET A N 1
ATOM 1492 C CA . MET A 1 187 ? -11.280 7.561 10.845 1.00 97.69 187 MET A CA 1
ATOM 1493 C C . MET A 1 187 ? -12.073 6.255 10.693 1.00 97.69 187 MET A C 1
ATOM 1495 O O . MET A 1 187 ? -12.745 6.059 9.682 1.00 97.69 187 MET A O 1
ATOM 1499 N N . LEU A 1 188 ? -12.043 5.372 11.698 1.00 96.56 188 LEU A N 1
ATOM 1500 C CA . LEU A 1 188 ? -12.805 4.115 11.671 1.00 96.56 188 LEU A CA 1
ATOM 1501 C C . LEU A 1 188 ? -14.319 4.357 11.630 1.00 96.56 188 LEU A C 1
ATOM 1503 O O . LEU A 1 188 ? -15.046 3.612 10.979 1.00 96.56 188 LEU A O 1
ATOM 1507 N N . ASN A 1 189 ? -14.809 5.399 12.303 1.00 97.25 189 ASN A N 1
ATOM 1508 C CA . ASN A 1 189 ? -16.213 5.787 12.203 1.00 97.25 189 ASN A CA 1
ATOM 1509 C C . ASN A 1 189 ? -16.554 6.331 10.812 1.00 97.25 189 ASN A C 1
ATOM 1511 O O . ASN A 1 189 ? -17.619 6.006 10.298 1.00 97.25 189 ASN A O 1
ATOM 1515 N N . ALA A 1 190 ? -15.669 7.111 10.185 1.00 96.69 190 ALA A N 1
ATOM 1516 C CA . ALA A 1 190 ? -15.864 7.583 8.816 1.00 96.69 190 ALA A CA 1
ATOM 1517 C C . ALA A 1 190 ? -15.968 6.406 7.833 1.00 96.69 190 ALA A C 1
ATOM 1519 O O . ALA A 1 190 ? -16.927 6.346 7.074 1.00 96.69 190 ALA A O 1
ATOM 1520 N N . LEU A 1 191 ? -15.070 5.419 7.933 1.00 94.88 191 LEU A N 1
ATOM 1521 C CA . LEU A 1 191 ? -15.071 4.205 7.101 1.00 94.88 191 LEU A CA 1
ATOM 1522 C C . LEU A 1 191 ? -16.343 3.353 7.206 1.00 94.88 191 LEU A C 1
ATOM 1524 O O . LEU A 1 191 ? -16.657 2.616 6.280 1.00 94.88 191 LEU A O 1
ATOM 1528 N N . ARG A 1 192 ? -17.060 3.402 8.331 1.00 93.44 192 ARG A N 1
ATOM 1529 C CA . ARG A 1 192 ? -18.322 2.659 8.521 1.00 93.44 192 ARG A CA 1
ATOM 1530 C C . ARG A 1 192 ? -19.530 3.332 7.872 1.00 93.44 192 ARG A C 1
ATOM 1532 O O . ARG A 1 192 ? -20.577 2.702 7.774 1.00 93.44 192 ARG A O 1
ATOM 1539 N N . ASN A 1 193 ? -19.400 4.608 7.520 1.00 89.81 193 ASN A N 1
ATOM 1540 C CA . ASN A 1 193 ? -20.483 5.441 6.999 1.00 89.81 193 ASN A CA 1
ATOM 1541 C C . ASN A 1 193 ? -20.346 5.722 5.492 1.00 89.81 193 ASN A C 1
ATOM 1543 O O . ASN A 1 193 ? -21.097 6.545 4.968 1.00 89.81 193 ASN A O 1
ATOM 1547 N N . VAL A 1 194 ? -19.375 5.082 4.836 1.00 89.94 194 VAL A N 1
ATOM 1548 C CA . VAL A 1 194 ? -19.198 5.057 3.377 1.00 89.94 194 VAL A CA 1
ATOM 1549 C C . VAL A 1 194 ? -19.870 3.807 2.834 1.00 89.94 194 VAL A C 1
ATOM 1551 O O . VAL A 1 194 ? -20.603 3.942 1.832 1.00 89.94 194 VAL A O 1
#

Secondary structure (DSSP, 8-state):
-------TT--TTGGGSS-TT-S-S--TTSPPPP-TTPPPPPPPPHHHHHHHTT-HHHHHHHHHHS-TTTHHHHHH---EEEEEEE-TTS-EEEEEEE---HHHHHHHTT-HHHHHHHHHTT--TT--EEEETTEEE-HHHHTTTSTTHHHHHHHGGG-PPPTT--SB--TTSSSS-----SSHHHHHHHHT--

Mean predicted aligned error: 8.22 Å

Radius of gyration: 18.5 Å; Cα contacts (8 Å, |Δi|>4): 310; chains: 1; bounding box: 49×29×49 Å

Organism: NCBI:txid382360

Sequence (194 aa):
MSRYRYGDGYDPYDHMTNDPVDFYTRGYGGFGYDTSHVKKDEPRTDLFNYASAGNLSEVKRIVEGAEKKEKNKVINYARRWTEIDYKMSGFTKEWEWFDITPLAVAAMKGHDEVVHYLLEQGADPTLSGCPSADTILDAFQAARGTSCEPLLDAVKPFWEKANYSGVHYNAKSRKKFTNAPTDPNGMLNALRNV

InterPro domains:
  IPR002110 Ankyrin repeat [PF00023] (101-126)
  IPR002110 Ankyrin repeat [PS50088] (98-130)
  IPR002110 Ankyrin repeat [SM00248] (98-127)
  IPR036770 Ankyrin repeat-containing domain superfamily [G3DSA:1.25.40.20] (39-156)
  IPR036770 Ankyrin repeat-containing domain superfamily [SSF48403] (94-130)

Solvent-accessible surface area (backbone atoms only — not comparable to full-atom values): 11303 Å² total; per-residue (Å²): 138,84,80,82,83,76,63,105,79,66,62,96,59,58,73,78,76,54,84,87,79,81,84,66,82,68,37,89,89,81,49,53,66,82,60,88,84,63,67,81,58,53,72,76,51,69,54,37,54,27,26,58,68,51,38,48,70,60,36,48,53,53,59,72,67,38,56,82,91,46,32,50,40,69,52,48,54,40,35,47,38,64,50,76,48,82,41,95,86,65,48,73,46,77,47,50,25,20,28,44,24,25,50,20,44,6,16,52,67,39,24,46,73,41,31,51,50,38,49,76,73,60,41,65,52,53,42,27,6,37,78,49,92,96,42,77,34,25,22,62,65,32,5,63,93,34,82,22,29,64,56,44,60,54,40,48,88,29,52,73,74,44,96,64,20,64,33,65,56,48,100,79,53,77,73,69,54,82,67,68,54,81,42,60,67,60,34,55,53,38,63,74,73,105

pLDDT: mean 83.74, std 20.77, range [26.3, 98.81]